Protein AF-A0A9N8V299-F1 (afdb_monomer)

pLDDT: mean 79.66, std 23.83, range [24.8, 98.38]

InterPro domains:
  IPR001660 Sterile alpha motif domain [PF07647] (80-130)
  IPR001660 Sterile alpha motif domain [PF07647] (153-203)
  IPR001660 Sterile alpha motif domain [PF07647] (228-283)
  IPR001660 Sterile alpha motif domain [PS50105] (155-213)
  IPR001660 Sterile alpha motif domain [SM00454] (76-140)
  IPR001660 Sterile alpha motif domain [SM00454] (149-213)
  IPR001660 Sterile alpha motif domain [SM00454] (228-286)
  IPR013761 Sterile alpha motif/pointed domain superfamily [G3DSA:1.10.150.50] (68-144)
  IPR013761 Sterile alpha motif/pointed domain superfamily [G3DSA:1.10.150.50] (145-220)
  IPR013761 Sterile alpha motif/pointed domain superfamily [G3DSA:1.10.150.50] (226-298)
  IPR013761 Sterile alpha motif/pointed domain superfamily [SSF47769] (83-141)
  IPR013761 Sterile alpha motif/pointed domain superfamily [SSF47769] (153-213)
  IPR013761 Sterile alpha motif/pointed domain superfamily [SSF47769] (227-288)

Radius of gyration: 27.11 Å; Cα contacts (8 Å, |Δi|>4): 219; chains: 1; bounding box: 64×87×78 Å

Mean predicted aligned error: 12.47 Å

Structure (mmCIF, N/CA/C/O backbone):
data_AF-A0A9N8V299-F1
#
_entry.id   AF-A0A9N8V299-F1
#
loop_
_atom_site.group_PDB
_atom_site.id
_atom_site.type_symbol
_atom_site.label_atom_id
_atom_site.label_alt_id
_atom_site.label_comp_id
_atom_site.label_asym_id
_atom_site.label_entity_id
_atom_site.label_seq_id
_atom_site.pdbx_PDB_ins_code
_atom_site.Cartn_x
_atom_site.Cartn_y
_atom_site.Cartn_z
_atom_site.occupancy
_atom_site.B_iso_or_equiv
_atom_site.auth_seq_id
_atom_site.auth_comp_id
_atom_site.auth_asym_id
_atom_site.auth_atom_id
_atom_site.pdbx_PDB_model_num
ATOM 1 N N . MET A 1 1 ? -1.761 -56.914 40.807 1.00 36.84 1 MET A N 1
ATOM 2 C CA . MET A 1 1 ? -2.787 -55.993 41.344 1.00 36.84 1 MET A CA 1
ATOM 3 C C . MET A 1 1 ? -3.986 -55.961 40.399 1.00 36.84 1 MET A C 1
ATOM 5 O O . MET A 1 1 ? -3.795 -55.895 39.195 1.00 36.84 1 MET A O 1
ATOM 9 N N . ILE A 1 2 ? -5.187 -56.064 40.966 1.00 26.94 2 ILE A N 1
ATOM 10 C CA . ILE A 1 2 ? -6.544 -55.842 40.399 1.00 26.94 2 ILE A CA 1
ATOM 11 C C . ILE A 1 2 ? -6.990 -54.440 40.933 1.00 26.94 2 ILE A C 1
ATOM 13 O O . ILE A 1 2 ? -6.345 -54.043 41.911 1.00 26.94 2 ILE A O 1
ATOM 17 N N . PRO A 1 3 ? -8.021 -53.677 40.455 1.00 46.72 3 PRO A N 1
ATOM 18 C CA . PRO A 1 3 ? -9.104 -53.903 39.457 1.00 46.72 3 PRO A CA 1
ATOM 19 C C . PRO A 1 3 ? -9.112 -52.925 38.241 1.00 46.72 3 PRO A C 1
ATOM 21 O O . PRO A 1 3 ? -8.313 -52.001 38.208 1.00 46.72 3 PRO A O 1
ATOM 24 N N . ARG A 1 4 ? -9.853 -53.155 37.129 1.00 39.03 4 ARG A N 1
ATOM 25 C CA . ARG A 1 4 ? -11.329 -53.031 36.845 1.00 39.03 4 ARG A CA 1
ATOM 26 C C . ARG A 1 4 ? -11.885 -51.607 37.100 1.00 39.03 4 ARG A C 1
ATOM 28 O O . ARG A 1 4 ? -11.510 -51.011 38.095 1.00 39.03 4 ARG A O 1
ATOM 35 N N . TYR A 1 5 ? -12.761 -50.988 36.293 1.00 36.66 5 TYR A N 1
ATOM 36 C CA . TYR A 1 5 ? -14.074 -51.387 35.712 1.00 36.66 5 TYR A CA 1
ATOM 37 C C . TYR A 1 5 ? -14.522 -50.298 34.664 1.00 36.66 5 TYR A C 1
ATOM 39 O O . TYR A 1 5 ? -13.803 -49.315 34.541 1.00 36.66 5 TYR A O 1
ATOM 47 N N . ALA A 1 6 ? -15.643 -50.288 33.904 1.00 33.53 6 ALA A N 1
ATOM 48 C CA . ALA A 1 6 ? -16.745 -51.223 33.574 1.00 33.53 6 ALA A CA 1
ATOM 49 C C . ALA A 1 6 ? -17.694 -50.656 32.463 1.00 33.53 6 ALA A C 1
ATOM 51 O O . ALA A 1 6 ? -18.132 -49.525 32.617 1.00 33.53 6 ALA A O 1
ATOM 52 N N . LEU A 1 7 ? -18.170 -51.506 31.519 1.00 33.47 7 LEU A N 1
ATOM 53 C CA . LEU A 1 7 ? -19.547 -51.515 30.921 1.00 33.47 7 LEU A CA 1
ATOM 54 C C . LEU A 1 7 ? -19.997 -50.283 30.044 1.00 33.47 7 LEU A C 1
ATOM 56 O O . LEU A 1 7 ? -19.403 -49.224 30.135 1.00 33.47 7 LEU A O 1
ATOM 60 N N . LYS A 1 8 ? -21.014 -50.300 29.146 1.00 32.00 8 LYS A N 1
ATOM 61 C CA . LYS A 1 8 ? -22.049 -51.295 28.748 1.00 32.00 8 LYS A CA 1
ATOM 62 C C . LYS A 1 8 ? -22.710 -50.987 27.366 1.00 32.00 8 LYS A C 1
ATOM 64 O O . LYS A 1 8 ? -22.927 -49.830 27.042 1.00 32.00 8 LYS A O 1
ATOM 69 N N . THR A 1 9 ? -23.093 -52.048 26.638 1.00 30.36 9 THR A N 1
ATOM 70 C CA . THR A 1 9 ? -24.273 -52.253 25.732 1.00 30.36 9 THR A CA 1
ATOM 71 C C . THR A 1 9 ? -24.871 -51.179 24.793 1.00 30.36 9 THR A C 1
ATOM 73 O O . THR A 1 9 ? -25.383 -50.160 25.234 1.00 30.36 9 THR A O 1
ATOM 76 N N . LEU A 1 10 ? -25.022 -51.596 23.520 1.00 27.61 10 LEU A N 1
ATOM 77 C CA . LEU A 1 10 ? -26.225 -51.555 22.648 1.00 27.61 10 LEU A CA 1
ATOM 78 C C . LEU A 1 10 ? -27.409 -50.613 22.976 1.00 27.61 10 LEU A C 1
ATOM 80 O O . LEU A 1 10 ? -28.085 -50.808 23.982 1.00 27.61 10 LEU A O 1
ATOM 84 N N . ALA A 1 11 ? -27.842 -49.852 21.960 1.00 28.66 11 ALA A N 1
ATOM 85 C CA . ALA A 1 11 ? -29.225 -49.885 21.446 1.00 28.66 11 ALA A CA 1
ATOM 86 C C . ALA A 1 11 ? -29.296 -49.308 20.016 1.00 28.66 11 ALA A C 1
ATOM 88 O O . ALA A 1 11 ? -28.652 -48.307 19.715 1.00 28.66 11 ALA A O 1
ATOM 89 N N . ALA A 1 12 ? -30.095 -49.918 19.138 1.00 32.56 12 ALA A N 1
ATOM 90 C CA . ALA A 1 12 ? -30.421 -49.370 17.821 1.00 32.56 12 ALA A CA 1
ATOM 91 C C . ALA A 1 12 ? -31.819 -48.742 17.849 1.00 32.56 12 ALA A C 1
ATOM 93 O O . ALA A 1 12 ? -32.735 -49.349 18.396 1.00 32.56 12 ALA A O 1
ATOM 94 N N . PHE A 1 13 ? -32.012 -47.599 17.186 1.00 29.47 13 PHE A N 1
ATOM 95 C CA . PHE A 1 13 ? -33.347 -47.124 16.821 1.00 29.47 13 PHE A CA 1
ATOM 96 C C . PHE A 1 13 ? -33.360 -46.525 15.413 1.00 29.47 13 PHE A C 1
ATOM 98 O O . PHE A 1 13 ? -32.756 -45.490 15.144 1.00 29.47 13 PHE A O 1
ATOM 105 N N . LYS A 1 14 ? -34.094 -47.190 14.514 1.00 34.47 14 LYS A N 1
ATOM 106 C CA . LYS A 1 14 ? -34.641 -46.565 13.308 1.00 34.47 14 LYS A CA 1
ATOM 107 C C . LYS A 1 14 ? -35.867 -45.752 13.715 1.00 34.47 14 LYS A C 1
ATOM 109 O O . LYS A 1 14 ? -36.775 -46.315 14.321 1.00 34.47 14 LYS A O 1
ATOM 114 N N . THR A 1 15 ? -35.967 -44.514 13.251 1.00 41.12 15 THR A N 1
ATOM 115 C CA . THR A 1 15 ? -37.255 -43.831 13.075 1.00 41.12 15 THR A CA 1
ATOM 116 C C . THR A 1 15 ? -37.284 -43.149 11.708 1.00 41.12 15 THR A C 1
ATOM 118 O O . THR A 1 15 ? -36.467 -42.289 11.395 1.00 41.12 15 THR A O 1
ATOM 121 N N . ASN A 1 16 ? -38.233 -43.565 10.867 1.00 32.84 16 ASN A N 1
ATOM 122 C CA . ASN A 1 16 ? -38.640 -42.815 9.677 1.00 32.84 16 ASN A CA 1
ATOM 123 C C . ASN A 1 16 ? -39.611 -41.708 10.120 1.00 32.84 16 ASN A C 1
ATOM 125 O O . ASN A 1 16 ? -40.438 -41.972 10.992 1.00 32.84 16 ASN A O 1
ATOM 129 N N . GLY A 1 17 ? -39.583 -40.515 9.511 1.00 30.28 17 GLY A N 1
ATOM 130 C CA . GLY A 1 17 ? -40.455 -39.433 9.995 1.00 30.28 17 GLY A CA 1
ATOM 131 C C . GLY A 1 17 ? -40.538 -38.135 9.186 1.00 30.28 17 GLY A C 1
ATOM 132 O O . GLY A 1 17 ? -40.240 -37.088 9.729 1.00 30.28 17 GLY A O 1
ATOM 133 N N . ILE A 1 18 ? -41.049 -38.213 7.949 1.00 30.84 18 ILE A N 1
ATOM 134 C CA . ILE A 1 18 ? -41.945 -37.204 7.325 1.00 30.84 18 ILE A CA 1
ATOM 135 C C . ILE A 1 18 ? -41.390 -35.788 6.979 1.00 30.84 18 ILE A C 1
ATOM 137 O O . ILE A 1 18 ? -40.986 -35.007 7.826 1.00 30.84 18 ILE A O 1
ATOM 141 N N . ARG A 1 19 ? -41.502 -35.467 5.672 1.00 30.22 19 ARG A N 1
ATOM 142 C CA . ARG A 1 19 ? -41.874 -34.187 4.996 1.00 30.22 19 ARG A CA 1
ATOM 143 C C . ARG A 1 19 ? -41.974 -32.917 5.883 1.00 30.22 19 ARG A C 1
ATOM 145 O O . ARG A 1 19 ? -42.653 -32.944 6.893 1.00 30.22 19 ARG A O 1
ATOM 152 N N . THR A 1 20 ? -41.501 -31.737 5.464 1.00 28.00 20 THR A N 1
ATOM 153 C CA . THR A 1 20 ? -42.113 -30.962 4.354 1.00 28.00 20 THR A CA 1
ATOM 154 C C . THR A 1 20 ? -41.257 -29.791 3.836 1.00 28.00 20 THR A C 1
ATOM 156 O O . THR A 1 20 ? -40.561 -29.128 4.592 1.00 28.00 20 THR A O 1
ATOM 159 N N . THR A 1 21 ? -41.409 -29.518 2.533 1.00 32.16 21 THR A N 1
ATOM 160 C CA . THR A 1 21 ? -41.306 -28.226 1.807 1.00 32.16 21 THR A CA 1
ATOM 161 C C . THR A 1 21 ? -40.630 -27.007 2.462 1.00 32.16 21 THR A C 1
ATOM 163 O O . THR A 1 21 ? -41.144 -26.462 3.436 1.00 32.16 21 THR A O 1
ATOM 166 N N . ASN A 1 22 ? -39.666 -26.404 1.748 1.00 32.69 22 ASN A N 1
ATOM 167 C CA . ASN A 1 22 ? -39.859 -25.062 1.157 1.00 32.69 22 ASN A CA 1
ATOM 168 C C . ASN A 1 22 ? -38.742 -24.690 0.155 1.00 32.69 22 ASN A C 1
ATOM 170 O O . ASN A 1 22 ? -37.706 -24.134 0.514 1.00 32.69 22 ASN A O 1
ATOM 174 N N . LEU A 1 23 ? -38.987 -24.944 -1.135 1.00 37.12 23 LEU A N 1
ATOM 175 C CA . LEU A 1 23 ? -38.246 -24.318 -2.235 1.00 37.12 23 LEU A CA 1
ATOM 176 C C . LEU A 1 23 ? -38.672 -22.845 -2.322 1.00 37.12 23 LEU A C 1
ATOM 178 O O . LEU A 1 23 ? -39.719 -22.541 -2.890 1.00 37.12 23 LEU A O 1
ATOM 182 N N . ARG A 1 24 ? -37.887 -21.924 -1.747 1.00 33.06 24 ARG A N 1
ATOM 183 C CA . ARG A 1 24 ? -38.209 -20.487 -1.758 1.00 33.06 24 ARG A CA 1
ATOM 184 C C . ARG A 1 24 ? -37.091 -19.640 -2.369 1.00 33.06 24 ARG A C 1
ATOM 186 O O . ARG A 1 24 ? -36.174 -19.198 -1.688 1.00 33.06 24 ARG A O 1
ATOM 193 N N . LEU A 1 25 ? -37.225 -19.437 -3.680 1.00 37.97 25 LEU A N 1
ATOM 194 C CA . LEU A 1 25 ? -36.878 -18.229 -4.442 1.00 37.97 25 LEU A CA 1
ATOM 195 C C . LEU A 1 25 ? -35.893 -17.246 -3.766 1.00 37.97 25 LEU A C 1
ATOM 197 O O . LEU A 1 25 ? -36.305 -16.340 -3.043 1.00 37.97 25 LEU A O 1
ATOM 201 N N . LYS A 1 26 ? -34.603 -17.359 -4.108 1.00 31.19 26 LYS A N 1
ATOM 202 C CA . LYS A 1 26 ? -33.622 -16.254 -4.042 1.00 31.19 26 LYS A CA 1
ATOM 203 C C . LYS A 1 26 ? -32.773 -16.170 -5.320 1.00 31.19 26 LYS A C 1
ATOM 205 O O . LYS A 1 26 ? -31.560 -16.021 -5.273 1.00 31.19 26 LYS A O 1
ATOM 210 N N . ASN A 1 27 ? -33.446 -16.241 -6.466 1.00 36.56 27 ASN A N 1
ATOM 211 C CA . ASN A 1 27 ? -32.940 -15.769 -7.753 1.00 36.56 27 ASN A CA 1
ATOM 212 C C . ASN A 1 27 ? -33.974 -14.777 -8.307 1.00 36.56 27 ASN A C 1
ATOM 214 O O . ASN A 1 27 ? -35.142 -15.142 -8.383 1.00 36.56 27 ASN A O 1
ATOM 218 N N . ILE A 1 28 ? -33.505 -13.574 -8.676 1.00 32.47 28 ILE A N 1
ATOM 219 C CA . ILE A 1 28 ? -34.195 -12.364 -9.204 1.00 32.47 28 ILE A CA 1
ATOM 220 C C . ILE A 1 28 ? -34.029 -11.163 -8.252 1.00 32.47 28 ILE A C 1
ATOM 222 O O . ILE A 1 28 ? -34.917 -10.828 -7.478 1.00 32.47 28 ILE A O 1
ATOM 226 N N . SER A 1 29 ? -32.848 -10.532 -8.337 1.00 29.59 29 SER A N 1
ATOM 227 C CA . SER A 1 29 ? -32.581 -9.108 -8.017 1.00 29.59 29 SER A CA 1
ATOM 228 C C . SER A 1 29 ? -31.091 -8.749 -8.209 1.00 29.59 29 SER A C 1
ATOM 230 O O . SER A 1 29 ? -30.450 -8.155 -7.347 1.00 29.59 29 SER A O 1
ATOM 232 N N . ARG A 1 30 ? -30.505 -9.127 -9.360 1.00 29.94 30 ARG A N 1
ATOM 233 C CA . ARG A 1 30 ? -29.169 -8.667 -9.807 1.00 29.94 30 ARG A CA 1
ATOM 234 C C . ARG A 1 30 ? -29.110 -8.437 -11.323 1.00 29.94 30 ARG A C 1
ATOM 236 O O . ARG A 1 30 ? -28.312 -9.049 -12.023 1.00 29.94 30 ARG A O 1
ATOM 243 N N . LEU A 1 31 ? -29.944 -7.525 -11.810 1.00 26.73 31 LEU A N 1
ATOM 244 C CA . LEU A 1 31 ? -29.719 -6.781 -13.053 1.00 26.73 31 LEU A CA 1
ATOM 245 C C . LEU A 1 31 ? -29.972 -5.292 -12.750 1.00 26.73 31 LEU A C 1
ATOM 247 O O . LEU A 1 31 ? -30.788 -5.011 -11.878 1.00 26.73 31 LEU A O 1
ATOM 251 N N . ILE A 1 32 ? -29.302 -4.382 -13.479 1.00 27.09 32 ILE A N 1
ATOM 252 C CA . ILE A 1 32 ? -29.307 -2.909 -13.279 1.00 27.09 32 ILE A CA 1
ATOM 253 C C . ILE A 1 32 ? -28.554 -2.516 -11.981 1.00 27.09 32 ILE A C 1
ATOM 255 O O . ILE A 1 32 ? -29.093 -2.583 -10.888 1.00 27.09 32 ILE A O 1
ATOM 259 N N . ASN A 1 33 ? -27.257 -2.186 -11.987 1.00 28.73 33 ASN A N 1
ATOM 260 C CA . ASN A 1 33 ? -26.681 -1.001 -12.631 1.00 28.73 33 ASN A CA 1
ATOM 261 C C . ASN A 1 33 ? -25.172 -1.172 -12.898 1.00 28.73 33 ASN A C 1
ATOM 263 O O . ASN A 1 33 ? -24.375 -1.303 -11.968 1.00 28.73 33 ASN A O 1
ATOM 267 N N . SER A 1 34 ? -24.758 -1.097 -14.163 1.00 29.98 34 SER A N 1
ATOM 268 C CA . SER A 1 34 ? -23.348 -1.077 -14.574 1.00 29.98 34 SER A CA 1
ATOM 269 C C . SER A 1 34 ? -22.904 0.336 -14.970 1.00 29.98 34 SER A C 1
ATOM 271 O O . SER A 1 34 ? -22.588 0.588 -16.130 1.00 29.98 34 SER A O 1
ATOM 273 N N . GLN A 1 35 ? -22.869 1.255 -14.001 1.00 27.12 35 GLN A N 1
ATOM 274 C CA . GLN A 1 35 ? -22.229 2.573 -14.134 1.00 27.12 35 GLN A CA 1
ATOM 275 C C . GLN A 1 35 ? -21.394 2.900 -12.885 1.00 27.12 35 GLN A C 1
ATOM 277 O O . GLN A 1 35 ? -21.655 3.852 -12.160 1.00 27.12 35 GLN A O 1
ATOM 282 N N . ASN A 1 36 ? -20.352 2.098 -12.635 1.00 27.09 36 ASN A N 1
ATOM 283 C CA . ASN A 1 36 ? -19.329 2.420 -11.634 1.00 27.09 36 ASN A CA 1
ATOM 284 C C . ASN A 1 36 ? -18.274 3.369 -12.217 1.00 27.09 36 ASN A C 1
ATOM 286 O O . ASN A 1 36 ? -17.091 3.036 -12.310 1.00 27.09 36 ASN A O 1
ATOM 290 N N . THR A 1 37 ? -18.706 4.575 -12.575 1.00 24.80 37 THR A N 1
ATOM 291 C CA . THR A 1 37 ? -17.800 5.714 -12.712 1.00 24.80 37 THR A CA 1
ATOM 292 C C . THR A 1 37 ? -17.688 6.341 -11.326 1.00 24.80 37 THR A C 1
ATOM 294 O O . THR A 1 37 ? -18.513 7.171 -10.954 1.00 24.80 37 THR A O 1
ATOM 297 N N . ILE A 1 38 ? -16.698 5.920 -10.526 1.00 26.73 38 ILE A N 1
ATOM 298 C CA . ILE A 1 38 ? -16.403 6.573 -9.239 1.00 26.73 38 ILE A CA 1
ATOM 299 C C . ILE A 1 38 ? -15.707 7.904 -9.535 1.00 26.73 38 ILE A C 1
ATOM 301 O O . ILE A 1 38 ? -14.493 8.060 -9.429 1.00 26.73 38 ILE A O 1
ATOM 305 N N . ILE A 1 39 ? -16.525 8.859 -9.954 1.00 24.95 39 ILE A N 1
ATOM 306 C CA . ILE A 1 39 ? -16.260 10.280 -9.839 1.00 24.95 39 ILE A CA 1
ATOM 307 C C . ILE A 1 39 ? -16.511 10.587 -8.361 1.00 24.95 39 ILE A C 1
ATOM 309 O O . ILE A 1 39 ? -17.646 10.478 -7.896 1.00 24.95 39 ILE A O 1
ATOM 313 N N . TYR A 1 40 ? -15.468 10.953 -7.606 1.00 30.70 40 TYR A N 1
ATOM 314 C CA . TYR A 1 40 ? -15.691 11.749 -6.394 1.00 30.70 40 TYR A CA 1
ATOM 315 C C . TYR A 1 40 ? -16.586 12.920 -6.796 1.00 30.70 40 TYR A C 1
ATOM 317 O O . TYR A 1 40 ? -16.263 13.528 -7.820 1.00 30.70 40 TYR A O 1
ATOM 325 N N . PRO A 1 41 ? -17.667 13.251 -6.067 1.00 29.83 41 PRO A N 1
ATOM 326 C CA . PRO A 1 41 ? -18.535 14.362 -6.430 1.00 29.83 41 PRO A CA 1
ATOM 327 C C . PRO A 1 41 ? -17.769 15.689 -6.333 1.00 29.83 41 PRO A C 1
ATOM 329 O O . PRO A 1 41 ? -17.838 16.419 -5.351 1.00 29.83 41 PRO A O 1
ATOM 332 N N . SER A 1 42 ? -17.046 16.012 -7.407 1.00 37.16 42 SER A N 1
ATOM 333 C CA . SER A 1 42 ? -16.719 17.372 -7.797 1.00 37.16 42 SER A CA 1
ATOM 334 C C . SER A 1 42 ? -18.031 18.150 -7.792 1.00 37.16 42 SER A C 1
ATOM 336 O O . SER A 1 42 ? -19.050 17.638 -8.264 1.00 37.16 42 SER A O 1
ATOM 338 N N . SER A 1 43 ? -18.013 19.368 -7.251 1.00 39.69 43 SER A N 1
ATOM 339 C CA . SER A 1 43 ? -19.183 20.153 -6.818 1.00 39.69 43 SER A CA 1
ATOM 340 C C . SER A 1 43 ? -20.177 20.574 -7.919 1.00 39.69 43 SER A C 1
ATOM 342 O O . SER A 1 43 ? -21.044 21.417 -7.699 1.00 39.69 43 SER A O 1
ATOM 344 N N . ARG A 1 44 ? -20.114 19.964 -9.107 1.00 39.53 44 ARG A N 1
ATOM 345 C CA . ARG A 1 44 ? -20.976 20.234 -10.264 1.00 39.53 44 ARG A CA 1
ATOM 346 C C . ARG A 1 44 ? -22.454 19.892 -10.036 1.00 39.53 44 ARG A C 1
ATOM 348 O O . ARG A 1 44 ? -23.293 20.487 -10.704 1.00 39.53 44 ARG A O 1
ATOM 355 N N . PHE A 1 45 ? -22.792 19.014 -9.084 1.00 39.50 45 PHE A N 1
ATOM 356 C CA . PHE A 1 45 ? -24.193 18.706 -8.741 1.00 39.50 45 PHE A CA 1
ATOM 357 C C . PHE A 1 45 ? -24.923 19.825 -7.970 1.00 39.50 45 PHE A C 1
ATOM 359 O O . PHE A 1 45 ? -26.149 19.833 -7.959 1.00 39.50 45 PHE A O 1
ATOM 366 N N . PHE A 1 46 ? -24.205 20.797 -7.394 1.00 39.97 46 PHE A N 1
ATOM 367 C CA . PHE A 1 46 ? -24.791 21.930 -6.655 1.00 39.97 46 PHE A CA 1
ATOM 368 C C . PHE A 1 46 ? -24.856 23.237 -7.468 1.00 39.97 46 PHE A C 1
ATOM 370 O O . PHE A 1 46 ? -25.209 24.287 -6.933 1.00 39.97 46 PHE A O 1
ATOM 377 N N . SER A 1 47 ? -24.540 23.185 -8.767 1.00 46.16 47 SER A N 1
ATOM 378 C CA . SER A 1 47 ? -24.492 24.362 -9.652 1.00 46.16 47 SER A CA 1
ATOM 379 C C . SER A 1 47 ? -25.850 25.040 -9.893 1.00 46.16 47 SER A C 1
ATOM 381 O O . SER A 1 47 ? -25.871 26.210 -10.255 1.00 46.16 47 SER A O 1
ATOM 383 N N . ASN A 1 48 ? -26.963 24.341 -9.635 1.00 45.34 48 ASN A N 1
ATOM 384 C CA . ASN A 1 48 ? -28.325 24.809 -9.928 1.00 45.34 48 ASN A CA 1
ATOM 385 C C . ASN A 1 48 ? -29.183 25.079 -8.672 1.00 45.34 48 ASN A C 1
ATOM 387 O O . ASN A 1 48 ? -30.388 25.289 -8.792 1.00 45.34 48 ASN A O 1
ATOM 391 N N . LEU A 1 49 ? -28.601 25.037 -7.467 1.00 45.31 49 LEU A N 1
ATOM 392 C CA . LEU A 1 49 ? -29.302 25.406 -6.229 1.00 45.31 49 LEU A CA 1
ATOM 393 C C . LEU A 1 49 ? -29.153 26.915 -5.958 1.00 45.31 49 LEU A C 1
ATOM 395 O O . LEU A 1 49 ? -28.024 27.408 -6.072 1.00 45.31 49 LEU A O 1
ATOM 399 N N . PRO A 1 50 ? -30.234 27.630 -5.571 1.00 63.94 50 PRO A N 1
ATOM 400 C CA . PRO A 1 50 ? -30.168 29.041 -5.191 1.00 63.94 50 PRO A CA 1
ATOM 401 C C . PRO A 1 50 ? -29.119 29.278 -4.103 1.00 63.94 50 PRO A C 1
ATOM 403 O O . PRO A 1 50 ? -29.015 28.495 -3.155 1.00 63.94 50 PRO A O 1
ATOM 406 N N . ASP A 1 51 ? -28.349 30.359 -4.230 1.00 60.78 51 ASP A N 1
ATOM 407 C CA . ASP A 1 51 ? -27.218 30.637 -3.334 1.00 60.78 51 ASP A CA 1
ATOM 408 C C . ASP A 1 51 ? -27.636 30.864 -1.870 1.00 60.78 51 ASP A C 1
ATOM 410 O O . ASP A 1 51 ? -26.837 30.642 -0.967 1.00 60.78 51 ASP A O 1
ATOM 414 N N . GLU A 1 52 ? -28.905 31.199 -1.623 1.00 58.66 52 GLU A N 1
ATOM 415 C CA . GLU A 1 52 ? -29.478 31.446 -0.292 1.00 58.66 52 GLU A CA 1
ATOM 416 C C . GLU A 1 52 ? -29.717 30.176 0.552 1.00 58.66 52 GLU A C 1
ATOM 418 O O . GLU A 1 52 ? -29.954 30.284 1.753 1.00 58.66 52 GLU A O 1
ATOM 423 N N . ILE A 1 53 ? -29.666 28.971 -0.040 1.00 57.75 53 ILE A N 1
ATOM 424 C CA . ILE A 1 53 ? -29.971 27.697 0.658 1.00 57.75 53 ILE A CA 1
ATOM 425 C C . ILE A 1 53 ? -28.716 26.832 0.864 1.00 57.75 53 ILE A C 1
ATOM 427 O O . ILE A 1 53 ? -28.766 25.804 1.539 1.00 57.75 53 ILE A O 1
ATOM 431 N N . LYS A 1 54 ? -27.560 27.226 0.319 1.00 53.31 54 LYS A N 1
ATOM 432 C CA . LYS A 1 54 ? -26.312 26.483 0.538 1.00 53.31 54 LYS A CA 1
ATOM 433 C C . LYS A 1 54 ? -25.918 26.648 2.013 1.00 53.31 54 LYS A C 1
ATOM 435 O O . LYS A 1 54 ? -25.632 27.777 2.419 1.00 53.31 54 LYS A O 1
ATOM 440 N N . PRO A 1 55 ? -25.913 25.575 2.838 1.00 48.50 55 PRO A N 1
ATOM 441 C CA . PRO A 1 55 ? -25.362 25.678 4.181 1.00 48.50 55 PRO A CA 1
ATOM 442 C C . PRO A 1 55 ? -23.913 26.151 4.068 1.00 48.50 55 PRO A C 1
ATOM 444 O O . PRO A 1 55 ? -23.278 25.972 3.028 1.00 48.50 55 PRO A O 1
ATOM 447 N N . ASN A 1 56 ? -23.394 26.775 5.126 1.00 43.59 56 ASN A N 1
ATOM 448 C CA . ASN A 1 56 ? -22.039 27.320 5.138 1.00 43.59 56 ASN A CA 1
ATOM 449 C C . ASN A 1 56 ? -21.012 26.170 5.183 1.00 43.59 56 ASN A C 1
ATOM 451 O O . ASN A 1 56 ? -20.433 25.871 6.227 1.00 43.59 56 ASN A O 1
ATOM 455 N N . GLU A 1 57 ? -20.862 25.478 4.051 1.00 49.56 57 GLU A N 1
ATOM 456 C CA . GLU A 1 57 ? -19.929 24.387 3.816 1.00 49.56 57 GLU A CA 1
ATOM 457 C C . GLU A 1 57 ? -18.520 24.968 3.864 1.00 49.56 57 GLU A C 1
ATOM 459 O O . GLU A 1 57 ? -17.941 25.388 2.856 1.00 49.56 57 GLU A O 1
ATOM 464 N N . SER A 1 58 ? -17.952 24.984 5.071 1.00 52.16 58 SER A N 1
ATOM 465 C CA . SER A 1 58 ? -16.512 25.060 5.240 1.00 52.16 58 SER A CA 1
ATOM 466 C C . SER A 1 58 ? -15.902 24.000 4.327 1.00 52.16 58 SER A C 1
ATOM 468 O O . SER A 1 58 ? -16.167 22.805 4.477 1.00 52.16 58 SER A O 1
ATOM 470 N N . LYS A 1 59 ? -15.135 24.447 3.320 1.00 55.03 59 LYS A N 1
ATOM 471 C CA . LYS A 1 59 ? -14.488 23.537 2.368 1.00 55.03 59 LYS A CA 1
ATOM 472 C C . LYS A 1 59 ? -13.783 22.452 3.182 1.00 55.03 59 LYS A C 1
ATOM 474 O O . LYS A 1 59 ? -12.995 22.831 4.054 1.00 55.03 59 LYS A O 1
ATOM 479 N N . PRO A 1 60 ? -14.061 21.156 2.939 1.00 58.53 60 PRO A N 1
ATOM 480 C CA . PRO A 1 60 ? -13.502 20.089 3.752 1.00 58.53 60 PRO A CA 1
ATOM 481 C C . PRO A 1 60 ? -11.988 20.257 3.768 1.00 58.53 60 PRO A C 1
ATOM 483 O O . PRO A 1 60 ? -11.355 20.300 2.708 1.00 58.53 60 PRO A O 1
ATOM 486 N N . VAL A 1 61 ? -11.434 20.449 4.968 1.00 67.50 61 VAL A N 1
ATOM 487 C CA . VAL A 1 61 ? -10.005 20.705 5.145 1.00 67.50 61 VAL A CA 1
ATOM 488 C C . VAL A 1 61 ? -9.274 19.528 4.522 1.00 67.50 61 VAL A C 1
ATOM 490 O O . VAL A 1 61 ? -9.494 18.387 4.923 1.00 67.50 61 VAL A O 1
ATOM 493 N N . ALA A 1 62 ? -8.453 19.795 3.505 1.00 77.06 62 ALA A N 1
ATOM 494 C CA . ALA A 1 62 ? -7.734 18.748 2.800 1.00 77.06 62 ALA A CA 1
ATOM 495 C C . ALA A 1 62 ? -6.811 18.035 3.796 1.00 77.06 62 ALA A C 1
ATOM 497 O O . ALA A 1 62 ? -5.796 18.588 4.226 1.00 77.06 62 ALA A O 1
ATOM 498 N N . ILE A 1 63 ? -7.206 16.829 4.207 1.00 83.75 63 ILE A N 1
ATOM 499 C CA . ILE A 1 63 ? -6.473 16.049 5.198 1.00 83.75 63 ILE A CA 1
ATOM 500 C C . ILE A 1 63 ? -5.125 15.690 4.577 1.00 83.75 63 ILE A C 1
ATOM 502 O O . ILE A 1 63 ? -5.064 14.920 3.623 1.00 83.75 63 ILE A O 1
ATOM 506 N N . SER A 1 64 ? -4.042 16.259 5.104 1.00 88.81 64 SER A N 1
ATOM 507 C CA . SER A 1 64 ? -2.690 15.951 4.636 1.00 88.81 64 SER A CA 1
ATOM 508 C C . SER A 1 64 ? -2.350 14.483 4.898 1.00 88.81 64 SER A C 1
ATOM 510 O O . SER A 1 64 ? -2.691 13.934 5.953 1.00 88.81 64 SER A O 1
ATOM 512 N N . PHE A 1 65 ? -1.600 13.851 3.990 1.00 89.00 65 PHE A N 1
ATOM 513 C CA . PHE A 1 65 ? -1.066 12.518 4.258 1.00 89.00 65 PHE A CA 1
ATOM 514 C C . PHE A 1 65 ? -0.178 12.508 5.501 1.00 89.00 65 PHE A C 1
ATOM 516 O O . PHE A 1 65 ? -0.215 11.526 6.228 1.00 89.00 65 PHE A O 1
ATOM 523 N N . ASP A 1 66 ? 0.526 13.593 5.833 1.00 91.00 66 ASP A N 1
ATOM 524 C CA . ASP A 1 66 ? 1.294 13.663 7.082 1.00 91.00 66 ASP A CA 1
ATOM 525 C C . ASP A 1 66 ? 0.418 13.544 8.333 1.00 91.00 66 ASP A C 1
ATOM 527 O O . ASP A 1 66 ? 0.858 12.970 9.329 1.00 91.00 66 ASP A O 1
ATOM 531 N N . TYR A 1 67 ? -0.826 14.030 8.292 1.00 92.56 67 TYR A N 1
ATOM 532 C CA . TYR A 1 67 ? -1.772 13.843 9.390 1.00 92.56 67 TYR A CA 1
ATOM 533 C C . TYR A 1 67 ? -2.193 12.372 9.505 1.00 92.56 67 TYR A C 1
ATOM 535 O O . TYR A 1 67 ? -2.138 11.802 10.598 1.00 92.56 67 TYR A O 1
ATOM 543 N N . ILE A 1 68 ? -2.544 11.734 8.382 1.00 92.00 68 ILE A N 1
ATOM 544 C CA . ILE A 1 68 ? -2.946 10.318 8.356 1.00 92.00 68 ILE A CA 1
ATOM 545 C C . ILE A 1 68 ? -1.772 9.404 8.737 1.00 92.00 68 ILE A C 1
ATOM 547 O O . ILE A 1 68 ? -1.914 8.518 9.579 1.00 92.00 68 ILE A O 1
ATOM 551 N N . ARG A 1 69 ? -0.587 9.669 8.185 1.00 92.31 69 ARG A N 1
ATOM 552 C CA . ARG A 1 69 ? 0.676 9.005 8.502 1.00 92.31 69 ARG A CA 1
ATOM 553 C C . ARG A 1 69 ? 0.948 9.039 10.002 1.00 92.31 69 ARG A C 1
ATOM 555 O O . ARG A 1 69 ? 1.063 7.983 10.617 1.00 92.31 69 ARG A O 1
ATOM 562 N N . LYS A 1 70 ? 0.976 10.233 10.601 1.00 93.06 70 LYS A N 1
ATOM 563 C CA . LYS A 1 70 ? 1.361 10.413 12.008 1.00 93.06 70 LYS A CA 1
ATOM 564 C C . LYS A 1 70 ? 0.350 9.881 13.022 1.00 93.06 70 LYS A C 1
ATOM 566 O O . LYS A 1 70 ? 0.796 9.491 14.089 1.00 93.06 70 LYS A O 1
ATOM 571 N N . ASN A 1 71 ? -0.954 9.883 12.718 1.00 93.06 71 ASN A N 1
ATOM 572 C CA . ASN A 1 71 ? -2.009 9.535 13.689 1.00 93.06 71 ASN A CA 1
ATOM 573 C C . ASN A 1 71 ? -2.622 8.131 13.508 1.00 93.06 71 ASN A C 1
ATOM 575 O O . ASN A 1 71 ? -3.262 7.628 14.434 1.00 93.06 71 ASN A O 1
ATOM 579 N N . TYR A 1 72 ? -2.473 7.519 12.325 1.00 93.25 72 TYR A N 1
ATOM 580 C CA . TYR A 1 72 ? -3.151 6.263 11.963 1.00 93.25 72 TYR A CA 1
ATOM 581 C C . TYR A 1 72 ? -2.212 5.178 11.425 1.00 93.25 72 TYR A C 1
ATOM 583 O O . TYR A 1 72 ? -2.615 4.015 11.388 1.00 93.25 72 TYR A O 1
ATOM 591 N N . ILE A 1 73 ? -1.010 5.538 10.953 1.00 91.12 73 ILE A N 1
ATOM 592 C CA . ILE A 1 73 ? -0.097 4.603 10.273 1.00 91.12 73 ILE A CA 1
ATOM 593 C C . ILE A 1 73 ? 1.199 4.388 11.051 1.00 91.12 73 ILE A C 1
ATOM 595 O O . ILE A 1 73 ? 1.566 3.234 11.206 1.00 91.12 73 ILE A O 1
ATOM 599 N N . GLU A 1 74 ? 1.888 5.436 11.513 1.00 90.62 74 GLU A N 1
ATOM 600 C CA . GLU A 1 74 ? 3.189 5.327 12.205 1.00 90.62 74 GLU A CA 1
ATOM 601 C C . GLU A 1 74 ? 3.025 5.290 13.731 1.00 90.62 74 GLU A C 1
ATOM 603 O O . GLU A 1 74 ? 3.526 4.383 14.393 1.00 90.62 74 GLU A O 1
ATOM 608 N N . ASN A 1 75 ? 2.264 6.235 14.287 1.00 90.06 75 ASN A N 1
ATOM 609 C CA . ASN A 1 75 ? 1.928 6.271 15.708 1.00 90.06 75 ASN A CA 1
ATOM 610 C C . ASN A 1 75 ? 0.408 6.244 15.842 1.00 90.06 75 ASN A C 1
ATOM 612 O O . ASN A 1 75 ? -0.291 7.024 15.193 1.00 90.06 75 ASN A O 1
ATOM 616 N N . LEU A 1 76 ? -0.121 5.337 16.660 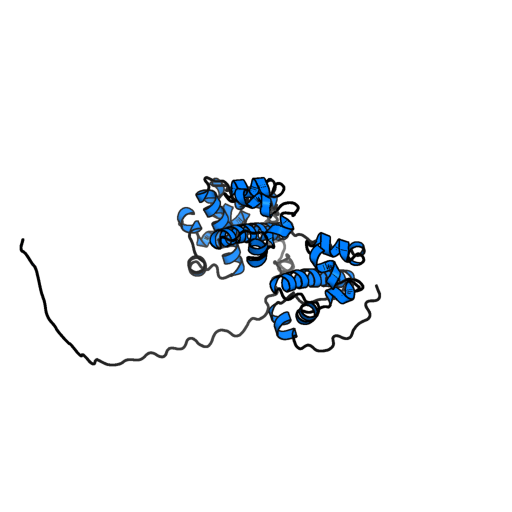1.00 93.12 76 LEU A N 1
ATOM 617 C CA . LEU A 1 76 ? -1.557 5.287 16.888 1.00 93.12 76 LEU A CA 1
ATOM 618 C C . LEU A 1 76 ? -1.962 6.377 17.879 1.00 93.12 76 LEU A C 1
ATOM 620 O O . LEU A 1 76 ? -1.648 6.291 19.064 1.00 93.12 76 LEU A O 1
ATOM 624 N N . ASN A 1 77 ? -2.719 7.364 17.410 1.00 95.06 77 ASN A N 1
ATOM 625 C CA . ASN A 1 77 ? -3.329 8.343 18.296 1.00 95.06 77 ASN A CA 1
ATOM 626 C C . ASN A 1 77 ? -4.531 7.704 19.024 1.00 95.06 77 ASN A C 1
ATOM 628 O O . ASN A 1 77 ? -5.619 7.553 18.461 1.00 95.06 77 ASN A O 1
ATOM 632 N N . THR A 1 78 ? -4.317 7.292 20.275 1.00 94.75 78 THR A N 1
ATOM 633 C CA . THR A 1 78 ? -5.344 6.659 21.115 1.00 94.75 78 THR A CA 1
ATOM 634 C C . THR A 1 78 ? -6.430 7.634 21.562 1.00 94.75 78 THR A C 1
ATOM 636 O O . THR A 1 78 ? -7.574 7.214 21.707 1.00 94.75 78 THR A O 1
ATOM 639 N N . GLU A 1 79 ? -6.126 8.926 21.705 1.00 95.50 79 GLU A N 1
ATOM 640 C CA . GLU A 1 79 ? -7.121 9.962 22.022 1.00 95.50 79 GLU A CA 1
ATOM 641 C C . GLU A 1 79 ? -8.144 10.105 20.887 1.00 95.50 79 GLU A C 1
ATOM 643 O O . GLU A 1 79 ? -9.346 10.198 21.135 1.00 95.50 79 GLU A O 1
ATOM 648 N N . LEU A 1 80 ? -7.687 10.027 19.629 1.00 95.19 80 LEU A N 1
ATOM 649 C CA . LEU A 1 80 ? -8.588 9.945 18.480 1.00 95.19 80 LEU A CA 1
ATOM 650 C C . LEU A 1 80 ? -9.402 8.647 18.488 1.00 95.19 80 LEU A C 1
ATOM 652 O O . LEU A 1 80 ? -10.575 8.701 18.156 1.00 95.19 80 LEU A O 1
ATOM 656 N N . LEU A 1 81 ? -8.853 7.492 18.885 1.00 95.25 81 LEU A N 1
ATOM 657 C CA . LEU A 1 81 ? -9.659 6.259 18.973 1.00 95.25 81 LEU A CA 1
ATOM 658 C C . LEU A 1 81 ? -10.790 6.334 20.008 1.00 95.25 81 LEU A C 1
ATOM 660 O O . LEU A 1 81 ? -11.844 5.739 19.771 1.00 95.25 81 LEU A O 1
ATOM 664 N N . GLU A 1 82 ? -10.593 7.038 21.127 1.00 96.62 82 GLU A N 1
ATOM 665 C CA . GLU A 1 82 ? -11.670 7.288 22.095 1.00 96.62 82 GLU A CA 1
ATOM 666 C C . GLU A 1 82 ? -12.779 8.163 21.469 1.00 96.62 82 GLU A C 1
ATOM 668 O O . GLU A 1 82 ? -13.961 7.858 21.629 1.00 96.62 82 GLU A O 1
ATOM 673 N N . ASP A 1 83 ? -12.427 9.169 20.655 1.00 97.25 83 ASP A N 1
ATOM 674 C CA . ASP A 1 83 ? -13.369 9.892 19.779 1.00 97.25 83 ASP A CA 1
ATOM 675 C C . ASP A 1 83 ? -13.471 9.241 18.387 1.00 97.25 83 ASP A C 1
ATOM 677 O O . ASP A 1 83 ? -13.077 9.795 17.353 1.00 97.25 83 ASP A O 1
ATOM 681 N N . PHE A 1 84 ? -14.027 8.026 18.352 1.00 97.25 84 PHE A N 1
ATOM 682 C CA . PHE A 1 84 ? -14.091 7.218 17.131 1.00 97.25 84 PHE A CA 1
ATOM 683 C C . PHE A 1 84 ? -14.795 7.919 15.946 1.00 97.25 84 PHE A C 1
ATOM 685 O O . PHE A 1 84 ? -14.535 7.589 14.788 1.00 97.25 84 PHE A O 1
ATOM 692 N N . SER A 1 85 ? -15.649 8.916 16.211 1.00 97.31 85 SER A N 1
ATOM 693 C CA . SER A 1 85 ? -16.256 9.758 15.175 1.00 97.31 85 SER A CA 1
ATOM 694 C C . SER A 1 85 ? -15.207 10.619 14.461 1.00 97.31 85 SER A C 1
ATOM 696 O O . SER A 1 85 ? -15.103 10.568 13.233 1.00 97.31 85 SER A O 1
ATOM 698 N N . LYS A 1 86 ? -14.361 11.341 15.216 1.00 96.00 86 LYS A N 1
ATOM 699 C CA . LYS A 1 86 ? -13.229 12.098 14.650 1.00 96.00 86 LYS A CA 1
ATOM 700 C C . LYS A 1 86 ? -12.189 11.188 13.997 1.00 96.00 86 LYS A C 1
ATOM 702 O O . LYS A 1 86 ? -11.642 11.548 12.958 1.00 96.00 86 LYS A O 1
ATOM 707 N N . TRP A 1 87 ? -11.945 10.001 14.557 1.00 96.94 87 TRP A N 1
ATOM 708 C CA . TRP A 1 87 ? -11.049 9.008 13.951 1.00 96.94 87 TRP A CA 1
ATOM 709 C C . TRP A 1 87 ? -11.533 8.558 12.565 1.00 96.94 87 TRP A C 1
ATOM 711 O O . TRP A 1 87 ? -10.752 8.485 11.617 1.00 96.94 87 TRP A O 1
ATOM 721 N N . LEU A 1 88 ? -12.836 8.297 12.413 1.00 96.56 88 LEU A N 1
ATOM 722 C CA . LEU A 1 88 ? -13.425 7.979 11.111 1.00 96.56 88 LEU A CA 1
ATOM 723 C C . LEU A 1 88 ? -13.329 9.150 10.131 1.00 96.56 88 LEU A C 1
ATOM 725 O O . LEU A 1 88 ? -13.047 8.930 8.951 1.00 96.56 88 LEU A O 1
ATOM 729 N N . ASP A 1 89 ? -13.561 10.378 10.593 1.00 94.50 89 ASP A N 1
ATOM 730 C CA . ASP A 1 89 ? -13.464 11.572 9.751 1.00 94.50 89 ASP A CA 1
ATOM 731 C C . ASP A 1 89 ? -12.042 11.771 9.207 1.00 94.50 89 ASP A C 1
ATOM 733 O O . ASP A 1 89 ? -11.853 11.931 8.000 1.00 94.50 89 ASP A O 1
ATOM 737 N N . GLY A 1 90 ? -11.027 11.586 10.057 1.00 92.56 90 GLY A N 1
ATOM 738 C CA . GLY A 1 90 ? -9.617 11.681 9.679 1.00 92.56 90 GLY A CA 1
ATOM 739 C C . GLY A 1 90 ? -9.134 10.658 8.640 1.00 92.56 90 GLY A C 1
ATOM 740 O O . GLY A 1 90 ? -8.086 10.880 8.039 1.00 92.56 90 GLY A O 1
ATOM 741 N N . ILE A 1 91 ? -9.887 9.582 8.367 1.00 93.75 91 ILE A N 1
ATOM 742 C CA . ILE A 1 91 ? -9.635 8.643 7.249 1.00 93.75 91 ILE A CA 1
ATOM 743 C C . ILE A 1 91 ? -10.628 8.794 6.079 1.00 93.75 91 ILE A C 1
ATOM 745 O O . ILE A 1 91 ? -10.632 7.977 5.150 1.00 93.75 91 ILE A O 1
ATOM 749 N N . GLY A 1 92 ? -11.466 9.836 6.096 1.00 91.69 92 GLY A N 1
ATOM 750 C CA . GLY A 1 92 ? -12.476 10.127 5.073 1.00 91.69 92 GLY A CA 1
ATOM 751 C C . GLY A 1 92 ? -13.741 9.264 5.163 1.00 91.69 92 GLY A C 1
ATOM 752 O O . GLY A 1 92 ? -14.470 9.125 4.178 1.00 91.69 92 GLY A O 1
ATOM 753 N N . LEU A 1 93 ? -14.003 8.653 6.323 1.00 96.19 93 LEU A N 1
ATOM 754 C CA . LEU A 1 93 ? -15.149 7.776 6.589 1.00 96.19 93 LEU A CA 1
ATOM 755 C C . LEU A 1 93 ? -16.132 8.346 7.632 1.00 96.19 93 LEU A C 1
ATOM 757 O O . LEU A 1 93 ? -17.032 7.621 8.056 1.00 96.19 93 LEU A O 1
ATOM 761 N N . GLY A 1 94 ? -16.030 9.634 7.992 1.00 96.25 94 GLY A N 1
ATOM 762 C CA . GLY A 1 94 ? -16.897 10.307 8.978 1.00 96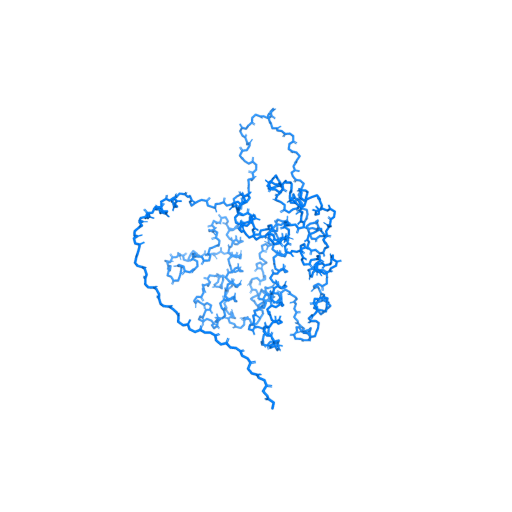.25 94 GLY A CA 1
ATOM 763 C C . GLY A 1 94 ? -18.403 10.141 8.714 1.00 96.25 94 GLY A C 1
ATOM 764 O O . GLY A 1 94 ? -19.182 9.946 9.643 1.00 96.25 94 GLY A O 1
ATOM 765 N N . LYS A 1 95 ? -18.806 10.038 7.437 1.00 96.81 95 LYS A N 1
ATOM 766 C CA . LYS A 1 95 ? -20.170 9.677 6.983 1.00 96.81 95 LYS A CA 1
ATOM 767 C C . LYS A 1 95 ? -20.741 8.370 7.574 1.00 96.81 95 LYS A C 1
ATOM 769 O O . LYS A 1 95 ? -21.938 8.123 7.458 1.00 96.81 95 LYS A O 1
ATOM 774 N N . HIS A 1 96 ? -19.903 7.507 8.155 1.00 98.19 96 HIS A N 1
ATOM 775 C CA . HIS A 1 96 ? -20.312 6.255 8.801 1.00 98.19 96 HIS A CA 1
ATOM 776 C C . HIS A 1 96 ? -20.333 6.329 10.333 1.00 98.19 96 HIS A C 1
ATOM 778 O O . HIS A 1 96 ? -20.780 5.364 10.946 1.00 98.19 96 HIS A O 1
ATOM 784 N N . ALA A 1 97 ? -19.910 7.433 10.960 1.00 98.06 97 ALA A N 1
ATOM 785 C CA . ALA A 1 97 ? -19.825 7.550 12.419 1.00 98.06 97 ALA A CA 1
ATOM 786 C C . ALA A 1 97 ? -21.127 7.196 13.177 1.00 98.06 97 ALA A C 1
ATOM 788 O O . ALA A 1 97 ? -21.032 6.422 14.133 1.00 98.06 97 ALA A O 1
ATOM 789 N N . PRO A 1 98 ? -22.341 7.594 12.729 1.00 98.25 98 PRO A N 1
ATOM 790 C CA . PRO A 1 98 ? -23.588 7.198 13.398 1.00 98.25 98 PRO A CA 1
ATOM 791 C C . PRO A 1 98 ? -23.807 5.676 13.488 1.00 98.25 98 PRO A C 1
ATOM 793 O O . PRO A 1 98 ? -24.469 5.190 14.398 1.00 98.25 98 PRO A O 1
ATOM 796 N N . LYS A 1 99 ? -23.205 4.878 12.592 1.00 98.31 99 LYS A N 1
ATOM 797 C CA . LYS A 1 99 ? -23.319 3.403 12.595 1.00 98.31 99 LYS A CA 1
ATOM 798 C C . LYS A 1 99 ? -22.533 2.742 13.737 1.00 98.31 99 LYS A C 1
ATOM 800 O O . LYS A 1 99 ? -22.698 1.546 13.999 1.00 98.31 99 LYS A O 1
ATOM 805 N N . PHE A 1 100 ? -21.683 3.511 14.417 1.00 97.81 100 PHE A N 1
ATOM 806 C CA . PHE A 1 100 ? -20.863 3.081 15.548 1.00 97.81 100 PHE A CA 1
ATOM 807 C C . PHE A 1 100 ? -21.317 3.668 16.889 1.00 97.81 100 PHE A C 1
ATOM 809 O O . PHE A 1 100 ? -20.692 3.381 17.909 1.00 97.81 100 PHE A O 1
ATOM 816 N N . GLU A 1 101 ? -22.412 4.432 16.919 1.00 97.1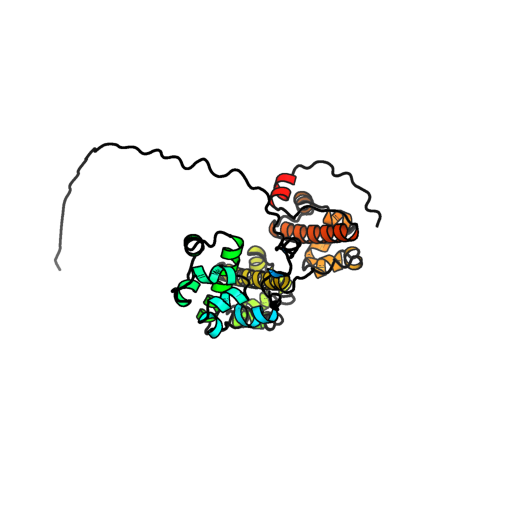2 101 GLU A N 1
ATOM 817 C CA . GLU A 1 101 ? -22.956 4.994 18.154 1.00 97.12 101 GLU A CA 1
ATOM 818 C C . GLU A 1 101 ? -23.213 3.895 19.207 1.00 97.12 101 GLU A C 1
ATOM 820 O O . GLU A 1 101 ? -23.670 2.788 18.902 1.00 97.12 101 GLU A O 1
ATOM 825 N N . GLY A 1 102 ? -22.816 4.165 20.455 1.00 97.00 102 GLY A N 1
ATOM 826 C CA . GLY A 1 102 ? -22.884 3.207 21.564 1.00 97.00 102 GLY A CA 1
ATOM 827 C C . GLY A 1 102 ? -21.906 2.019 21.494 1.00 97.00 102 GLY A C 1
ATOM 828 O O . GLY A 1 102 ? -21.941 1.160 22.377 1.00 97.00 102 GLY A O 1
ATOM 829 N N . LYS A 1 103 ? -21.021 1.924 20.489 1.00 97.75 103 LYS A N 1
ATOM 830 C CA . LYS A 1 103 ? -20.002 0.860 20.395 1.00 97.75 103 LYS A CA 1
ATOM 831 C C . LYS A 1 103 ? -18.638 1.371 20.872 1.00 97.75 103 LYS A C 1
ATOM 833 O O . LYS A 1 103 ? -18.103 2.327 20.330 1.00 97.75 103 LYS A O 1
ATOM 838 N N . SER A 1 104 ? -18.022 0.681 21.834 1.00 97.56 104 SER A N 1
ATOM 839 C CA . SER A 1 104 ? -16.629 0.956 22.224 1.00 97.56 104 SER A CA 1
ATOM 840 C C . SER A 1 104 ? -15.655 0.593 21.097 1.00 97.56 104 SER A C 1
ATOM 842 O O . SER A 1 104 ? -15.741 -0.511 20.545 1.00 97.56 104 SER A O 1
ATOM 844 N N . TRP A 1 105 ? -14.674 1.461 20.821 1.00 97.25 105 TRP A N 1
ATOM 845 C CA . TRP A 1 105 ? -13.608 1.217 19.838 1.00 97.25 105 TRP A CA 1
ATOM 846 C C . TRP A 1 105 ? -12.876 -0.112 20.066 1.00 97.25 105 TRP A C 1
ATOM 848 O O . TRP A 1 105 ? -12.532 -0.790 19.099 1.00 97.25 105 TRP A O 1
ATOM 858 N N . LYS A 1 106 ? -12.742 -0.554 21.327 1.00 96.94 106 LYS A N 1
ATOM 859 C CA . LYS A 1 106 ? -12.128 -1.838 21.714 1.00 96.94 106 LYS A CA 1
ATOM 860 C C . LYS A 1 106 ? -12.837 -3.040 21.086 1.00 96.94 106 LYS A C 1
ATOM 862 O O . LYS A 1 106 ? -12.203 -4.042 20.786 1.00 96.94 106 LYS A O 1
ATOM 867 N N . ARG A 1 107 ? -14.149 -2.938 20.841 1.00 97.44 107 ARG A N 1
ATOM 868 C CA . ARG A 1 107 ? -14.916 -3.930 20.071 1.00 97.44 107 ARG A CA 1
ATOM 869 C C . ARG A 1 107 ? -14.791 -3.692 18.564 1.00 97.44 107 ARG A C 1
ATOM 871 O O . ARG A 1 107 ? -14.727 -4.658 17.807 1.00 97.44 107 ARG A O 1
ATOM 878 N N . ILE A 1 108 ? -14.757 -2.431 18.130 1.00 97.88 108 ILE A N 1
ATOM 879 C CA . ILE A 1 108 ? -14.731 -2.058 16.708 1.00 97.88 108 ILE A CA 1
ATOM 880 C C . ILE A 1 108 ? -13.444 -2.539 16.019 1.00 97.88 108 ILE A C 1
ATOM 882 O O . ILE A 1 108 ? -13.529 -3.102 14.931 1.00 97.88 108 ILE A O 1
ATOM 886 N N . ILE A 1 109 ? -12.272 -2.433 16.660 1.00 97.12 109 ILE A N 1
ATOM 887 C CA . ILE A 1 109 ? -10.985 -2.895 16.089 1.00 97.12 109 ILE A CA 1
ATOM 888 C C . ILE A 1 109 ? -10.924 -4.404 15.782 1.00 97.12 109 ILE A C 1
ATOM 890 O O . ILE A 1 109 ? -10.045 -4.849 15.043 1.00 97.12 109 ILE A O 1
ATOM 894 N N . HIS A 1 110 ? -11.862 -5.193 16.315 1.00 96.88 110 HIS A N 1
ATOM 895 C CA . HIS A 1 110 ? -11.987 -6.630 16.060 1.00 96.88 110 HIS A CA 1
ATOM 896 C C . HIS A 1 110 ? -13.119 -6.990 15.077 1.00 96.88 110 HIS A C 1
ATOM 898 O O . HIS A 1 110 ? -13.323 -8.174 14.802 1.00 96.88 110 HIS A O 1
ATOM 904 N N . MET A 1 111 ? -13.835 -6.007 14.518 1.00 97.50 111 MET A N 1
ATOM 905 C CA . MET A 1 111 ? -14.900 -6.249 13.539 1.00 97.50 111 MET A CA 1
ATOM 906 C C . MET A 1 111 ? -14.361 -6.830 12.225 1.00 97.50 111 MET A C 1
ATOM 908 O O . MET A 1 111 ? -13.335 -6.408 11.680 1.00 97.50 111 MET A O 1
ATOM 912 N N . ARG A 1 112 ? -15.090 -7.810 11.693 1.00 96.69 112 ARG A N 1
ATOM 913 C CA . ARG A 1 112 ? -14.854 -8.454 10.397 1.00 96.69 112 ARG A CA 1
ATOM 914 C C . ARG A 1 112 ? -15.633 -7.725 9.293 1.00 96.69 112 ARG A C 1
ATOM 916 O O . ARG A 1 112 ? -16.273 -6.707 9.543 1.00 96.69 112 ARG A O 1
ATOM 923 N N . TYR A 1 113 ? -15.562 -8.222 8.055 1.00 95.62 113 TYR A N 1
ATOM 924 C CA . TYR A 1 113 ? -16.292 -7.606 6.933 1.00 95.62 113 TYR A CA 1
ATOM 925 C C . TYR A 1 113 ? -17.803 -7.711 7.116 1.00 95.62 113 TYR A C 1
ATOM 927 O O . TYR A 1 113 ? -18.523 -6.770 6.802 1.00 95.62 113 TYR A O 1
ATOM 935 N N . GLU A 1 114 ? -18.245 -8.855 7.625 1.00 97.31 114 GLU A N 1
ATOM 936 C CA . GLU A 1 114 ? -19.636 -9.203 7.872 1.00 97.31 114 GLU A CA 1
ATOM 937 C C . GLU A 1 114 ? -20.212 -8.258 8.930 1.00 97.31 114 GLU A C 1
ATOM 939 O O . GLU A 1 114 ? -21.198 -7.580 8.678 1.00 97.31 114 GLU A O 1
ATOM 944 N N . ASP A 1 115 ? -19.495 -8.076 10.045 1.00 98.12 115 ASP A N 1
ATOM 945 C CA . ASP A 1 115 ? -19.927 -7.197 11.135 1.00 98.12 115 ASP A CA 1
ATOM 946 C C . ASP A 1 115 ? -20.030 -5.712 10.687 1.00 98.12 115 ASP A C 1
ATOM 948 O O . ASP A 1 115 ? -20.807 -4.946 11.254 1.00 98.12 115 ASP 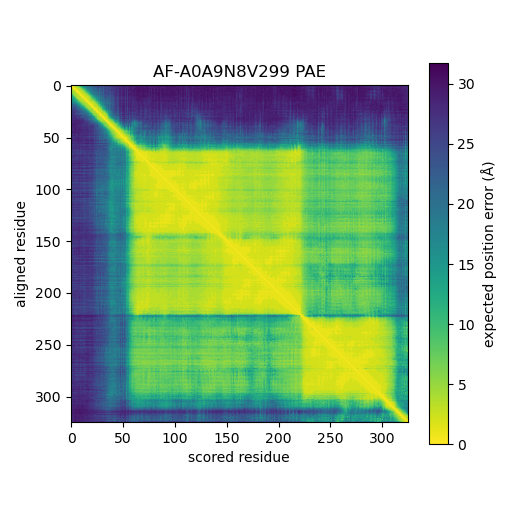A O 1
ATOM 952 N N . MET A 1 116 ? -19.258 -5.287 9.671 1.00 98.25 116 MET A N 1
ATOM 953 C CA . MET A 1 116 ? -19.351 -3.951 9.048 1.00 98.25 116 MET A CA 1
ATOM 954 C C . MET A 1 116 ? -20.510 -3.836 8.042 1.00 98.25 116 MET A C 1
ATOM 956 O O . MET A 1 116 ? -21.076 -2.757 7.870 1.00 98.25 116 MET A O 1
ATOM 960 N N . GLU A 1 117 ? -20.842 -4.926 7.353 1.00 97.50 117 GLU A N 1
ATOM 961 C CA . GLU A 1 117 ? -21.973 -5.012 6.424 1.00 97.50 117 GLU A CA 1
ATOM 962 C C . GLU A 1 117 ? -23.302 -5.037 7.196 1.00 97.50 117 GLU A C 1
ATOM 964 O O . GLU A 1 117 ? -24.216 -4.295 6.851 1.00 97.50 117 GLU A O 1
ATOM 969 N N . ASP A 1 118 ? -23.357 -5.750 8.326 1.00 98.25 118 ASP A N 1
ATOM 970 C CA . ASP A 1 118 ? -24.516 -5.822 9.229 1.00 98.25 118 ASP A CA 1
ATOM 971 C C . ASP A 1 118 ? -24.895 -4.463 9.855 1.00 98.25 118 ASP A C 1
ATOM 973 O O . ASP A 1 118 ? -26.057 -4.237 10.192 1.00 98.25 118 ASP A O 1
ATOM 977 N N . ILE A 1 119 ? -23.942 -3.529 9.992 1.00 98.12 119 ILE A N 1
ATOM 978 C CA . ILE A 1 119 ? -24.208 -2.134 10.406 1.00 98.12 119 ILE A CA 1
ATOM 979 C C . ILE A 1 119 ? -24.440 -1.182 9.214 1.00 98.12 119 ILE A C 1
ATOM 981 O O . ILE A 1 119 ? -24.449 0.038 9.381 1.00 98.12 119 ILE A O 1
ATOM 985 N N . GLY A 1 120 ? -24.615 -1.719 8.003 1.00 97.94 120 GLY A N 1
ATOM 986 C CA . GLY A 1 120 ? -24.982 -0.976 6.795 1.00 97.94 120 GLY A CA 1
ATOM 987 C C . GLY A 1 120 ? -23.832 -0.241 6.101 1.00 97.94 120 GLY A C 1
ATOM 988 O O . GLY A 1 120 ? -24.054 0.792 5.465 1.00 97.94 120 GLY A O 1
ATOM 989 N N . ILE A 1 121 ? -22.573 -0.676 6.236 1.00 98.06 121 ILE A N 1
ATOM 990 C CA . ILE A 1 121 ? -21.465 -0.139 5.421 1.00 98.06 121 ILE A CA 1
ATOM 991 C C . ILE A 1 121 ? -21.401 -0.926 4.106 1.00 98.06 121 ILE A C 1
ATOM 993 O O . ILE A 1 121 ? -20.528 -1.765 3.913 1.00 98.06 121 ILE A O 1
ATOM 997 N N . ASP A 1 122 ? -22.322 -0.652 3.179 1.00 96.69 122 ASP A N 1
ATOM 998 C CA . ASP A 1 122 ? -22.508 -1.449 1.948 1.00 96.69 122 ASP A CA 1
ATOM 999 C C . ASP A 1 122 ? -21.378 -1.296 0.916 1.00 96.69 122 ASP A C 1
ATOM 1001 O O . ASP A 1 122 ? -21.115 -2.202 0.117 1.00 96.69 122 ASP A O 1
ATOM 1005 N N . SER A 1 123 ? -20.640 -0.184 0.962 1.00 96.50 123 SER A N 1
ATOM 1006 C CA . SER A 1 123 ? -19.472 0.053 0.109 1.00 96.50 123 SER A CA 1
ATOM 1007 C C . SER A 1 123 ? -18.319 -0.879 0.489 1.00 96.50 123 SER A C 1
ATOM 1009 O O . SER A 1 123 ? -17.678 -0.713 1.527 1.00 96.50 123 SER A O 1
ATOM 1011 N N . ALA A 1 124 ? -18.000 -1.837 -0.386 1.00 92.75 124 ALA A N 1
ATOM 1012 C CA . ALA A 1 124 ? -16.853 -2.732 -0.205 1.00 92.75 124 ALA A CA 1
ATOM 1013 C C . ALA A 1 124 ? -15.515 -1.968 -0.131 1.00 92.75 124 ALA A C 1
ATOM 1015 O O . ALA A 1 124 ? -14.587 -2.418 0.541 1.00 92.75 124 ALA A O 1
ATOM 1016 N N . TYR A 1 125 ? -15.426 -0.802 -0.782 1.00 92.06 125 TYR A N 1
ATOM 1017 C CA . TYR A 1 125 ? -14.280 0.102 -0.679 1.00 92.06 125 TYR A CA 1
ATOM 1018 C C . TYR A 1 125 ? -14.169 0.715 0.726 1.00 92.06 125 TYR A C 1
ATOM 1020 O O . TYR A 1 125 ? -13.087 0.698 1.317 1.00 92.06 125 TYR A O 1
ATOM 1028 N N . ASP A 1 126 ? -15.284 1.186 1.294 1.00 95.81 126 ASP A N 1
ATOM 1029 C CA . ASP A 1 126 ? -15.299 1.763 2.642 1.00 95.81 126 ASP A CA 1
ATOM 1030 C C . ASP A 1 126 ? -15.003 0.679 3.695 1.00 95.81 126 ASP A C 1
ATOM 1032 O O . ASP A 1 126 ? -14.165 0.905 4.565 1.00 95.81 126 ASP A O 1
ATOM 1036 N N . ARG A 1 127 ? -15.586 -0.532 3.571 1.00 97.31 127 ARG A N 1
ATOM 1037 C CA . ARG A 1 127 ? -15.259 -1.691 4.438 1.00 97.31 127 ARG A CA 1
ATOM 1038 C C . ARG A 1 127 ? -13.776 -2.060 4.363 1.00 97.31 127 ARG A C 1
ATOM 1040 O O . ARG A 1 127 ? -13.145 -2.294 5.392 1.00 97.31 127 ARG A O 1
ATOM 1047 N N . HIS A 1 128 ? -13.197 -2.092 3.161 1.00 94.44 128 HIS A N 1
ATOM 1048 C CA . HIS A 1 128 ? -11.777 -2.398 2.979 1.00 94.44 128 HIS A CA 1
ATOM 1049 C C . HIS A 1 128 ? -10.869 -1.339 3.614 1.00 94.44 128 HIS A C 1
ATOM 1051 O O . HIS A 1 128 ? -9.900 -1.686 4.290 1.00 94.44 128 HIS A O 1
ATOM 1057 N N . THR A 1 129 ? -11.198 -0.062 3.414 1.00 93.69 129 THR A N 1
ATOM 1058 C CA . THR A 1 129 ? -10.464 1.078 3.977 1.00 93.69 129 THR A CA 1
ATOM 1059 C C . THR A 1 129 ? -10.536 1.056 5.502 1.00 93.69 129 THR A C 1
ATOM 1061 O O . THR A 1 129 ? -9.500 1.052 6.163 1.00 93.69 129 THR A O 1
ATOM 1064 N N . LEU A 1 130 ? -11.737 0.915 6.068 1.00 96.75 130 LEU A N 1
ATOM 1065 C CA . LEU A 1 130 ? -11.938 0.815 7.511 1.00 96.75 130 LEU A CA 1
ATOM 1066 C C . LEU A 1 130 ? -11.158 -0.362 8.113 1.00 96.75 130 LEU A C 1
ATOM 1068 O O . LEU A 1 130 ? -10.379 -0.174 9.044 1.00 96.75 130 LEU A O 1
ATOM 1072 N N . ARG A 1 131 ? -11.296 -1.572 7.551 1.00 96.31 131 ARG A N 1
ATOM 1073 C CA . ARG A 1 131 ? -10.590 -2.762 8.054 1.00 96.31 131 ARG A CA 1
ATOM 1074 C C . ARG A 1 131 ? -9.067 -2.605 8.010 1.00 96.31 131 ARG A C 1
ATOM 1076 O O . ARG A 1 131 ? -8.387 -3.135 8.885 1.00 96.31 131 ARG A O 1
ATOM 1083 N N . ARG A 1 132 ? -8.521 -1.888 7.021 1.00 94.25 132 ARG A N 1
ATOM 1084 C CA . ARG A 1 132 ? -7.085 -1.579 6.931 1.00 94.25 132 ARG A CA 1
ATOM 1085 C C . ARG A 1 132 ? -6.629 -0.717 8.109 1.00 94.25 132 ARG A C 1
ATOM 1087 O O . ARG A 1 132 ? -5.732 -1.135 8.834 1.00 94.25 132 ARG A O 1
ATOM 1094 N N . TYR A 1 133 ? -7.282 0.417 8.355 1.00 95.94 133 TYR A N 1
ATOM 1095 C CA . TYR A 1 133 ? -6.907 1.302 9.463 1.00 95.94 133 TYR A CA 1
ATOM 1096 C C . TYR A 1 133 ? -7.167 0.677 10.845 1.00 95.94 133 TYR A C 1
ATOM 1098 O O . TYR A 1 133 ? -6.352 0.843 11.749 1.00 95.94 133 TYR A O 1
ATOM 1106 N N . LEU A 1 134 ? -8.222 -0.132 11.004 1.00 96.25 134 LEU A N 1
ATOM 1107 C CA . LEU A 1 134 ? -8.437 -0.912 12.232 1.00 96.25 134 LEU A CA 1
ATOM 1108 C C . LEU A 1 134 ? -7.356 -1.990 12.439 1.00 96.25 134 LEU A C 1
ATOM 1110 O O . LEU A 1 134 ? -6.973 -2.259 13.575 1.00 96.25 134 LEU A O 1
ATOM 1114 N N . ASN A 1 135 ? -6.817 -2.585 11.366 1.00 94.44 135 ASN A N 1
ATOM 1115 C CA . ASN A 1 135 ? -5.663 -3.484 11.465 1.00 94.44 135 ASN A CA 1
ATOM 1116 C C . ASN A 1 135 ? -4.384 -2.738 11.875 1.00 94.44 135 ASN A C 1
ATOM 1118 O O . ASN A 1 135 ? -3.628 -3.289 12.671 1.00 94.44 135 ASN A O 1
ATOM 1122 N N . TYR A 1 136 ? -4.143 -1.519 11.375 1.00 93.88 136 TYR A N 1
ATOM 1123 C CA . TYR A 1 136 ? -3.013 -0.693 11.827 1.00 93.88 136 TYR A CA 1
ATOM 1124 C C . TYR A 1 136 ? -3.143 -0.362 13.317 1.00 93.88 136 TYR A C 1
ATOM 1126 O O . TYR A 1 136 ? -2.217 -0.627 14.078 1.00 93.88 136 TYR A O 1
ATOM 1134 N N . ALA A 1 137 ? -4.322 0.099 13.751 1.00 95.31 137 ALA A N 1
ATOM 1135 C CA . ALA A 1 137 ? -4.603 0.368 15.158 1.00 95.31 137 ALA A CA 1
ATOM 1136 C C . ALA A 1 137 ? -4.382 -0.872 16.041 1.00 95.31 137 ALA A C 1
ATOM 1138 O O . ALA A 1 137 ? -3.670 -0.811 17.039 1.00 95.31 137 ALA A O 1
ATOM 1139 N N . ARG A 1 138 ? -4.925 -2.029 15.644 1.00 95.50 138 ARG A N 1
ATOM 1140 C CA . ARG A 1 138 ? -4.735 -3.288 16.373 1.00 95.50 138 ARG A CA 1
ATOM 1141 C C . ARG A 1 138 ? -3.263 -3.695 16.477 1.00 95.50 138 ARG A C 1
ATOM 1143 O O . ARG A 1 138 ? -2.823 -4.013 17.573 1.00 95.50 138 ARG A O 1
ATOM 1150 N N . LYS A 1 139 ? -2.503 -3.643 15.378 1.00 92.12 139 LYS A N 1
ATOM 1151 C CA . LYS A 1 139 ? -1.068 -3.978 15.384 1.00 92.12 139 LYS A CA 1
ATOM 1152 C C . LYS A 1 139 ? -0.249 -3.025 16.248 1.00 92.12 139 LYS A C 1
ATOM 1154 O O . LYS A 1 139 ? 0.634 -3.474 16.964 1.00 92.12 139 LYS A O 1
ATOM 1159 N N . ALA A 1 140 ? -0.549 -1.728 16.200 1.00 93.00 140 ALA A N 1
ATOM 1160 C CA . ALA A 1 140 ? 0.100 -0.754 17.065 1.00 93.00 140 ALA A CA 1
ATOM 1161 C C . ALA A 1 140 ? -0.188 -1.059 18.544 1.00 93.00 140 ALA A C 1
ATOM 1163 O O . ALA A 1 140 ? 0.741 -1.091 19.339 1.00 93.00 140 ALA A O 1
ATOM 1164 N N . LEU A 1 141 ? -1.434 -1.375 18.917 1.00 93.94 1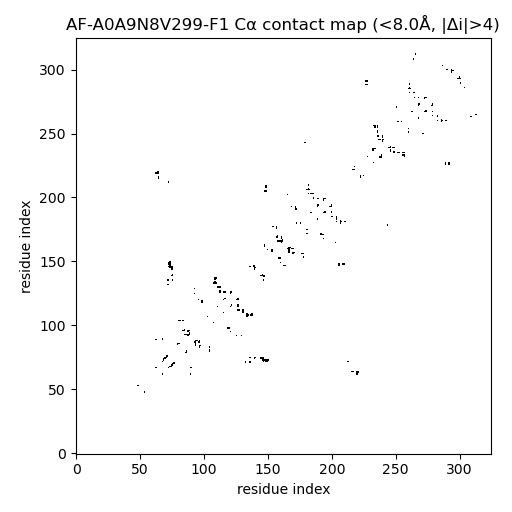41 LEU A N 1
ATOM 1165 C CA . LEU A 1 141 ? -1.792 -1.767 20.291 1.00 93.94 141 LEU A CA 1
ATOM 1166 C C . LEU A 1 141 ? -1.114 -3.073 20.739 1.00 93.94 141 LEU A C 1
ATOM 1168 O O . LEU A 1 141 ? -0.624 -3.139 21.864 1.00 93.94 141 LEU A O 1
ATOM 1172 N N . GLU A 1 142 ? -1.049 -4.083 19.865 1.00 92.81 142 GLU A N 1
ATOM 1173 C CA . GLU A 1 142 ? -0.307 -5.337 20.093 1.00 92.81 142 GLU A CA 1
ATOM 1174 C C . GLU A 1 142 ? 1.199 -5.072 20.340 1.00 92.81 142 GLU A C 1
ATOM 1176 O O . GLU A 1 142 ? 1.826 -5.782 21.123 1.00 92.81 142 GLU A O 1
ATOM 1181 N N . ASN A 1 143 ? 1.745 -3.996 19.758 1.00 88.81 143 ASN A N 1
ATOM 1182 C CA . ASN A 1 143 ? 3.138 -3.548 19.866 1.00 88.81 143 ASN A CA 1
ATOM 1183 C C . ASN A 1 143 ? 3.336 -2.336 20.815 1.00 88.81 143 ASN A C 1
ATOM 1185 O O . ASN A 1 143 ? 4.250 -1.531 20.624 1.00 88.81 143 ASN A O 1
ATOM 1189 N N . GLY A 1 144 ? 2.478 -2.149 21.825 1.00 89.75 144 GLY A N 1
ATOM 1190 C CA . GLY A 1 144 ? 2.670 -1.105 22.850 1.00 89.75 144 GLY A CA 1
ATOM 1191 C C . GLY A 1 144 ? 2.485 0.345 22.368 1.00 89.75 144 GLY A C 1
ATOM 1192 O O . GLY A 1 144 ? 3.018 1.269 22.974 1.00 89.75 144 GLY A O 1
ATOM 1193 N N . GLY A 1 145 ? 1.738 0.550 21.283 1.00 86.44 145 GLY A N 1
ATOM 1194 C CA . GLY A 1 145 ? 1.452 1.842 20.645 1.00 86.44 145 GLY A CA 1
ATOM 1195 C C . GLY A 1 145 ? 2.253 2.112 19.364 1.00 86.44 145 GLY A C 1
ATOM 1196 O O . GLY A 1 145 ? 1.885 3.005 18.599 1.00 86.44 145 GLY A O 1
ATOM 1197 N N . VAL A 1 146 ? 3.305 1.330 19.094 1.00 85.31 146 VAL A N 1
ATOM 1198 C CA . VAL A 1 146 ? 4.223 1.543 17.964 1.00 85.31 146 VAL A CA 1
ATOM 1199 C C . VAL A 1 146 ? 3.782 0.732 16.747 1.00 85.31 146 VAL A C 1
ATOM 1201 O O . VAL A 1 146 ? 3.676 -0.493 16.798 1.00 85.31 146 VAL A O 1
ATOM 1204 N N . SER A 1 147 ? 3.543 1.393 15.615 1.00 87.81 147 SER A N 1
ATOM 1205 C CA . SER A 1 147 ? 3.230 0.678 14.378 1.00 87.81 147 SER A CA 1
ATOM 1206 C C . SER A 1 147 ? 4.468 0.006 13.778 1.00 87.81 147 SER A C 1
ATOM 1208 O O . SER A 1 147 ? 5.547 0.598 13.779 1.00 87.81 147 SER A O 1
ATOM 1210 N N . PRO A 1 148 ? 4.331 -1.179 13.154 1.00 85.00 148 PRO A N 1
ATOM 1211 C CA . PRO A 1 148 ? 5.404 -1.765 12.353 1.00 85.00 148 PRO A CA 1
ATOM 1212 C C . PRO A 1 148 ? 5.679 -1.018 11.032 1.00 85.00 148 PRO A C 1
ATOM 1214 O O . PRO A 1 148 ? 6.597 -1.393 10.305 1.00 85.00 148 PRO A O 1
ATOM 1217 N N . ILE A 1 149 ? 4.884 -0.004 10.670 1.00 91.00 149 ILE A N 1
ATOM 1218 C CA . ILE A 1 149 ? 5.127 0.842 9.494 1.00 91.00 149 ILE A CA 1
ATOM 1219 C C . ILE A 1 149 ? 5.740 2.159 9.971 1.00 91.00 149 ILE A C 1
ATOM 1221 O O . ILE A 1 149 ? 5.067 2.951 10.619 1.00 91.00 149 ILE A O 1
ATOM 1225 N N . ASN A 1 150 ? 6.995 2.411 9.606 1.00 92.50 150 ASN A N 1
ATOM 1226 C CA . ASN A 1 150 ? 7.682 3.680 9.841 1.00 92.50 150 ASN A CA 1
ATOM 1227 C C . ASN A 1 150 ? 8.436 4.055 8.557 1.00 92.50 150 ASN A C 1
ATOM 1229 O O . ASN A 1 150 ? 9.363 3.353 8.154 1.00 92.50 150 ASN A O 1
ATOM 1233 N N . PHE A 1 151 ? 8.013 5.124 7.878 1.00 90.38 151 PHE A N 1
ATOM 1234 C CA . PHE A 1 151 ? 8.534 5.481 6.553 1.00 90.38 151 PHE A CA 1
ATOM 1235 C C . PHE A 1 151 ? 9.942 6.075 6.583 1.00 90.38 151 PHE A C 1
ATOM 1237 O O . PHE A 1 151 ? 10.648 6.011 5.577 1.00 90.38 151 PHE A O 1
ATOM 1244 N N . GLU A 1 152 ? 10.358 6.634 7.717 1.00 91.75 152 GLU A N 1
ATOM 1245 C CA . GLU A 1 152 ? 11.735 7.080 7.914 1.00 91.75 152 GLU A CA 1
ATOM 1246 C C . GLU A 1 152 ? 12.650 5.878 8.152 1.00 91.75 152 GLU A C 1
ATOM 1248 O O . GLU A 1 152 ? 13.673 5.750 7.482 1.00 91.75 152 GLU A O 1
ATOM 1253 N N . LEU A 1 153 ? 12.233 4.937 9.005 1.00 93.31 153 LEU A N 1
ATOM 1254 C CA . LEU A 1 153 ? 12.995 3.719 9.277 1.00 93.31 153 LEU A CA 1
ATOM 1255 C C . LEU A 1 153 ? 13.088 2.800 8.049 1.00 93.31 153 LEU A C 1
ATOM 1257 O O . LEU A 1 153 ? 14.110 2.162 7.862 1.00 93.31 153 LEU A O 1
ATOM 1261 N N . LEU A 1 154 ? 12.096 2.784 7.148 1.00 93.56 154 LEU A N 1
ATOM 1262 C CA . LEU A 1 154 ? 12.181 2.036 5.881 1.00 93.56 154 LEU A CA 1
ATOM 1263 C C . LEU A 1 154 ? 13.339 2.472 4.963 1.00 93.56 154 LEU A C 1
ATOM 1265 O O . LEU A 1 154 ? 13.738 1.695 4.096 1.00 93.56 154 LEU A O 1
ATOM 1269 N N . LYS A 1 155 ? 13.893 3.681 5.145 1.00 91.81 155 LYS A N 1
ATOM 1270 C CA . LYS A 1 155 ? 15.110 4.129 4.441 1.00 91.81 155 LYS A CA 1
ATOM 1271 C C . LYS A 1 155 ? 16.355 3.372 4.926 1.00 91.81 155 LYS A C 1
ATOM 1273 O O . LYS A 1 155 ? 17.276 3.171 4.143 1.00 91.81 155 LYS A O 1
ATOM 1278 N N . ASP A 1 156 ? 16.345 2.910 6.176 1.00 95.50 156 ASP A N 1
ATOM 1279 C CA . ASP A 1 156 ? 17.297 1.962 6.762 1.00 95.50 156 ASP A CA 1
ATOM 1280 C C . ASP A 1 156 ? 16.606 0.596 6.918 1.00 95.50 156 ASP A C 1
ATOM 1282 O O . ASP A 1 156 ? 16.186 0.173 7.997 1.00 95.50 156 ASP A O 1
ATOM 1286 N N . PHE A 1 157 ? 16.415 -0.089 5.788 1.00 95.12 157 PHE A N 1
ATOM 1287 C CA . PHE A 1 157 ? 15.672 -1.348 5.750 1.00 95.12 157 PHE A CA 1
ATOM 1288 C C . PHE A 1 157 ? 16.200 -2.435 6.720 1.00 95.12 157 PHE A C 1
ATOM 1290 O O . PHE A 1 157 ? 15.368 -3.135 7.303 1.00 95.12 157 PHE A O 1
ATOM 1297 N N . PRO A 1 158 ? 17.522 -2.581 6.964 1.00 96.62 158 PRO A N 1
ATOM 1298 C CA . PRO A 1 158 ? 18.048 -3.405 8.055 1.00 96.62 158 PRO A CA 1
ATOM 1299 C C . PRO A 1 158 ? 17.509 -3.030 9.442 1.00 96.62 158 PRO A C 1
ATOM 1301 O O . PRO A 1 158 ? 17.020 -3.909 10.153 1.00 96.62 158 PRO A O 1
ATOM 1304 N N . ALA A 1 159 ? 17.537 -1.747 9.820 1.00 96.25 159 ALA A N 1
ATOM 1305 C CA . ALA A 1 159 ? 16.996 -1.298 11.104 1.00 96.25 159 ALA A CA 1
ATOM 1306 C C . ALA A 1 159 ? 15.467 -1.470 11.186 1.00 96.25 159 ALA A C 1
ATOM 1308 O O . ALA A 1 159 ? 14.934 -1.834 12.238 1.00 96.25 159 ALA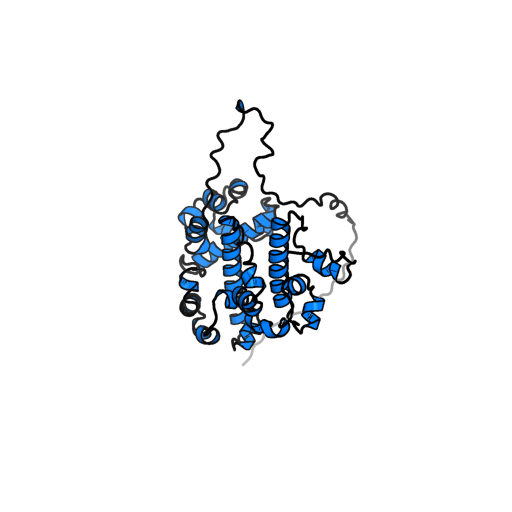 A O 1
ATOM 1309 N N . TRP A 1 160 ? 14.751 -1.288 10.069 1.00 96.50 160 TRP A N 1
ATOM 1310 C CA . TRP A 1 160 ? 13.323 -1.601 9.997 1.00 96.50 160 TRP A CA 1
ATOM 1311 C C . TRP A 1 160 ? 13.050 -3.092 10.237 1.00 96.50 160 TRP A C 1
ATOM 1313 O O . TRP A 1 160 ? 12.191 -3.423 11.055 1.00 96.50 160 TRP A O 1
ATOM 1323 N N . LEU A 1 161 ? 13.800 -3.996 9.598 1.00 96.62 161 LEU A N 1
ATOM 1324 C CA . LEU A 1 161 ? 13.664 -5.440 9.815 1.00 96.62 161 LEU A CA 1
ATOM 1325 C C . LEU A 1 161 ? 13.898 -5.837 11.276 1.00 96.62 161 LEU A C 1
ATOM 1327 O O . LEU A 1 161 ? 13.133 -6.644 11.803 1.00 96.62 161 LEU A O 1
ATOM 1331 N N . GLU A 1 162 ? 14.906 -5.264 11.938 1.00 96.25 162 GLU A N 1
ATOM 1332 C CA . GLU A 1 162 ? 15.155 -5.493 13.368 1.00 96.25 162 GLU A CA 1
ATOM 1333 C C . GLU A 1 162 ? 13.933 -5.082 14.209 1.00 96.25 162 GLU A C 1
ATOM 1335 O O . GLU A 1 162 ? 13.439 -5.875 15.009 1.00 96.25 162 GLU A O 1
ATOM 1340 N N . SER A 1 163 ? 13.353 -3.903 13.943 1.00 93.81 163 SER A N 1
ATOM 1341 C CA . SER A 1 163 ? 12.168 -3.403 14.663 1.00 93.81 163 SER A CA 1
ATOM 1342 C C . SER A 1 163 ? 10.900 -4.255 14.507 1.00 93.81 163 SER A C 1
ATOM 1344 O O . SER A 1 163 ? 10.012 -4.188 15.356 1.00 93.81 163 SER A O 1
ATOM 1346 N N . VAL A 1 164 ? 10.807 -5.074 13.451 1.00 94.19 164 VAL A N 1
ATOM 1347 C CA . VAL A 1 164 ? 9.708 -6.037 13.251 1.00 94.19 164 VAL A CA 1
ATOM 1348 C C . VAL A 1 164 ? 10.089 -7.484 13.601 1.00 94.19 164 VAL A C 1
ATOM 1350 O O . VAL A 1 164 ? 9.286 -8.388 13.376 1.00 94.19 164 VAL A O 1
ATOM 1353 N N . GLY A 1 165 ? 11.279 -7.721 14.167 1.00 95.25 165 GLY A N 1
ATOM 1354 C CA . GLY A 1 165 ? 11.737 -9.044 14.609 1.00 95.25 165 GLY A CA 1
ATOM 1355 C C . GLY A 1 165 ? 12.290 -9.952 13.500 1.00 95.25 165 GLY A C 1
ATOM 1356 O O . GLY A 1 165 ? 12.341 -11.166 13.675 1.00 95.25 165 GLY A O 1
ATOM 1357 N N . PHE A 1 166 ? 12.698 -9.380 12.361 1.00 97.31 166 PHE A N 1
ATOM 1358 C CA . PHE A 1 166 ? 13.244 -10.088 11.191 1.00 97.31 166 PHE A CA 1
ATOM 1359 C C . PHE A 1 166 ? 14.653 -9.604 10.791 1.00 97.31 166 PHE A C 1
ATOM 1361 O O . PHE A 1 166 ? 15.094 -9.844 9.664 1.00 97.31 166 PHE A O 1
ATOM 1368 N N . GLY A 1 167 ? 15.380 -8.919 11.682 1.00 97.56 167 GLY A N 1
ATOM 1369 C CA . GLY A 1 167 ? 16.705 -8.347 11.391 1.00 97.56 167 GLY A CA 1
ATOM 1370 C C . GLY A 1 167 ? 17.780 -9.380 11.038 1.00 97.56 167 GLY A C 1
ATOM 1371 O O . GLY A 1 167 ? 18.681 -9.095 10.250 1.00 97.56 167 GLY A O 1
ATOM 1372 N N . ASN A 1 168 ? 17.615 -10.634 11.472 1.00 97.94 168 ASN A N 1
ATOM 1373 C CA . ASN A 1 168 ? 18.432 -11.768 11.027 1.00 97.94 168 ASN A CA 1
ATOM 1374 C C . ASN A 1 168 ? 18.386 -12.004 9.502 1.00 97.94 168 ASN A C 1
ATOM 1376 O O . ASN A 1 168 ? 19.302 -12.622 8.962 1.00 97.94 168 ASN A O 1
ATOM 1380 N N . TYR A 1 169 ? 17.351 -11.514 8.810 1.00 98.38 169 TYR A N 1
ATOM 1381 C CA . TYR A 1 169 ? 17.229 -11.568 7.352 1.00 98.38 169 TYR A CA 1
ATOM 1382 C C . TYR A 1 169 ? 17.765 -10.322 6.631 1.00 98.38 169 TYR A C 1
ATOM 1384 O O . TYR A 1 169 ? 17.775 -10.299 5.401 1.00 98.38 169 TYR A O 1
ATOM 1392 N N . ALA A 1 170 ? 18.248 -9.294 7.339 1.00 97.94 170 ALA A N 1
ATOM 1393 C CA . ALA A 1 170 ? 18.800 -8.093 6.707 1.00 97.94 170 ALA A CA 1
ATOM 1394 C C . ALA A 1 170 ? 19.932 -8.377 5.689 1.00 97.94 170 ALA A C 1
ATOM 1396 O O . ALA A 1 170 ? 19.897 -7.784 4.606 1.00 97.94 170 ALA A O 1
ATOM 1397 N N . PRO A 1 171 ? 20.874 -9.322 5.923 1.00 98.12 171 PRO A N 1
ATOM 1398 C CA . PRO A 1 171 ? 21.899 -9.667 4.933 1.00 98.12 171 PRO A CA 1
ATOM 1399 C C . PRO A 1 171 ? 21.332 -10.205 3.609 1.00 98.12 171 PRO A C 1
ATOM 1401 O O . PRO A 1 171 ? 21.922 -9.979 2.554 1.00 98.12 171 PRO A O 1
ATOM 1404 N N . ASN A 1 172 ? 20.169 -10.868 3.631 1.00 98.19 172 ASN A N 1
ATOM 1405 C CA . ASN A 1 172 ? 19.505 -11.402 2.434 1.00 98.19 172 ASN A CA 1
ATOM 1406 C C . ASN A 1 172 ? 19.010 -10.291 1.487 1.00 98.19 172 ASN A C 1
ATOM 1408 O O . ASN A 1 172 ? 18.769 -10.546 0.308 1.00 98.19 172 ASN A O 1
ATOM 1412 N N . PHE A 1 173 ? 18.879 -9.061 1.990 1.00 96.38 173 PHE A N 1
ATOM 1413 C CA . PHE A 1 173 ? 18.430 -7.886 1.243 1.00 96.38 173 PHE A CA 1
ATOM 1414 C C . PHE A 1 173 ? 19.553 -6.885 0.934 1.00 96.38 173 PHE A C 1
ATOM 1416 O O . PHE A 1 173 ? 19.277 -5.787 0.448 1.00 96.38 173 PHE A O 1
ATOM 1423 N N . ALA A 1 174 ? 20.816 -7.244 1.187 1.00 93.69 174 ALA A N 1
ATOM 1424 C CA . ALA A 1 174 ? 21.955 -6.375 0.916 1.00 93.69 174 ALA A CA 1
ATOM 1425 C C . ALA A 1 174 ? 21.961 -5.866 -0.541 1.00 93.69 174 ALA A C 1
ATOM 1427 O O . ALA A 1 174 ? 21.745 -6.628 -1.487 1.00 93.69 174 ALA A O 1
ATOM 1428 N N . ASN A 1 175 ? 22.263 -4.575 -0.711 1.00 89.94 175 ASN A N 1
ATOM 1429 C CA . ASN A 1 175 ? 22.304 -3.862 -1.998 1.00 89.94 175 ASN A CA 1
ATOM 1430 C C . ASN A 1 175 ? 20.952 -3.712 -2.725 1.00 89.94 175 ASN A C 1
ATOM 1432 O O . ASN A 1 175 ? 20.940 -3.477 -3.932 1.00 89.94 175 ASN A O 1
ATOM 1436 N N . ARG A 1 176 ? 19.819 -3.833 -2.022 1.00 90.56 176 ARG A N 1
ATOM 1437 C CA . ARG A 1 176 ? 18.474 -3.626 -2.585 1.00 90.56 176 ARG A CA 1
ATOM 1438 C C . ARG A 1 176 ? 17.758 -2.460 -1.923 1.00 90.56 176 ARG A C 1
ATOM 1440 O O . ARG A 1 176 ? 17.937 -2.209 -0.734 1.00 90.56 176 ARG A O 1
ATOM 1447 N N . GLN A 1 177 ? 16.921 -1.772 -2.690 1.00 88.56 177 GLN A N 1
ATOM 1448 C CA . GLN A 1 177 ? 16.098 -0.673 -2.181 1.00 88.56 177 GLN A CA 1
ATOM 1449 C C . GLN A 1 177 ? 14.780 -1.216 -1.613 1.00 88.56 177 GLN A C 1
ATOM 1451 O O . GLN A 1 177 ? 14.213 -2.163 -2.164 1.00 88.56 177 GLN A O 1
ATOM 1456 N N . TYR A 1 178 ? 14.242 -0.624 -0.537 1.00 92.56 178 TYR A N 1
ATOM 1457 C CA . TYR A 1 178 ? 13.019 -1.146 0.100 1.00 92.56 178 TYR A CA 1
ATOM 1458 C C . TYR A 1 178 ? 11.824 -1.199 -0.866 1.00 92.56 178 TYR A C 1
ATOM 1460 O O . TYR A 1 178 ? 10.985 -2.089 -0.756 1.00 92.56 178 TYR A O 1
ATOM 1468 N N . GLN A 1 179 ? 11.775 -0.294 -1.847 1.00 87.44 179 GLN A N 1
ATOM 1469 C CA . GLN A 1 179 ? 10.768 -0.249 -2.907 1.00 87.44 179 GLN A CA 1
ATOM 1470 C C . GLN A 1 179 ? 10.787 -1.512 -3.784 1.00 87.44 179 GLN A C 1
ATOM 1472 O O . GLN A 1 179 ? 9.730 -1.978 -4.196 1.00 87.44 179 GLN A O 1
ATOM 1477 N N . GLU A 1 180 ? 11.964 -2.093 -4.036 1.00 83.69 180 GLU A N 1
ATOM 1478 C CA . GLU A 1 180 ? 12.098 -3.383 -4.726 1.00 83.69 180 GLU A CA 1
ATOM 1479 C C . GLU A 1 180 ? 11.672 -4.531 -3.802 1.00 83.69 180 GLU A C 1
ATOM 1481 O O . GLU A 1 180 ? 10.987 -5.466 -4.219 1.00 83.69 180 GLU A O 1
ATOM 1486 N N . ILE A 1 181 ? 12.065 -4.453 -2.526 1.00 92.06 181 ILE A N 1
ATOM 1487 C CA . ILE A 1 181 ? 11.859 -5.519 -1.541 1.00 92.06 181 ILE A CA 1
ATOM 1488 C C . ILE A 1 181 ? 10.371 -5.715 -1.224 1.00 92.06 181 ILE A C 1
ATOM 1490 O O . ILE A 1 181 ? 9.898 -6.850 -1.214 1.00 92.06 181 ILE A O 1
ATOM 1494 N N . ILE A 1 182 ? 9.596 -4.640 -1.044 1.00 92.81 182 ILE A N 1
ATOM 1495 C CA . ILE A 1 182 ? 8.154 -4.751 -0.753 1.00 92.81 182 ILE A CA 1
ATOM 1496 C C . ILE A 1 182 ? 7.332 -5.328 -1.920 1.00 92.81 182 ILE A C 1
ATOM 1498 O O . ILE A 1 182 ? 6.206 -5.793 -1.721 1.00 92.81 182 ILE A O 1
ATOM 1502 N N . GLU A 1 183 ? 7.879 -5.340 -3.137 1.00 85.75 183 GLU A N 1
ATOM 1503 C CA . GLU A 1 183 ? 7.245 -5.976 -4.295 1.00 85.75 183 GLU A CA 1
ATOM 1504 C C . GLU A 1 183 ? 7.558 -7.484 -4.405 1.00 85.75 183 GLU A C 1
ATOM 1506 O O . GLU A 1 183 ? 6.803 -8.205 -5.065 1.00 85.75 183 GLU A O 1
ATOM 1511 N N . MET A 1 184 ? 8.579 -7.991 -3.698 1.00 89.00 184 MET A N 1
ATOM 1512 C CA . MET A 1 184 ? 9.016 -9.396 -3.745 1.00 89.00 184 MET A CA 1
ATOM 1513 C C . MET A 1 184 ? 7.931 -10.399 -3.353 1.00 89.00 184 MET A C 1
ATOM 1515 O O . MET A 1 184 ? 7.180 -10.217 -2.389 1.00 89.00 184 MET A O 1
ATOM 1519 N N . MET A 1 185 ? 7.876 -11.507 -4.086 1.00 87.81 185 MET A N 1
ATOM 1520 C CA . MET A 1 185 ? 6.977 -12.635 -3.864 1.00 87.81 185 MET A CA 1
ATOM 1521 C C . MET A 1 185 ? 7.606 -13.715 -2.966 1.00 87.81 185 MET A C 1
ATOM 1523 O O . MET A 1 185 ? 8.742 -13.597 -2.510 1.00 87.81 185 MET A O 1
ATOM 1527 N N . TYR A 1 186 ? 6.856 -14.785 -2.686 1.00 89.94 186 TYR A N 1
ATOM 1528 C CA . TYR A 1 186 ? 7.342 -15.904 -1.867 1.00 89.94 186 TYR A CA 1
ATOM 1529 C C . TYR A 1 186 ? 8.553 -16.592 -2.499 1.00 89.94 186 TYR A C 1
ATOM 1531 O O . TYR A 1 186 ? 9.461 -17.005 -1.787 1.00 89.94 186 TYR A O 1
ATOM 1539 N N . GLU A 1 187 ? 8.549 -16.696 -3.824 1.00 87.88 187 GLU A N 1
ATOM 1540 C CA . GLU A 1 187 ? 9.593 -17.309 -4.634 1.00 87.88 187 GLU A CA 1
ATOM 1541 C C . GLU A 1 187 ? 10.873 -16.461 -4.612 1.00 87.88 187 GLU A C 1
ATOM 1543 O O . GLU A 1 187 ? 11.965 -17.003 -4.473 1.00 87.88 187 GLU A O 1
ATOM 1548 N N . ASP A 1 188 ? 10.738 -15.131 -4.662 1.00 90.62 188 ASP A N 1
ATOM 1549 C CA . ASP A 1 188 ? 11.869 -14.199 -4.598 1.00 90.62 188 ASP A CA 1
ATOM 1550 C C . ASP A 1 188 ? 12.536 -14.244 -3.213 1.00 90.62 188 ASP A C 1
ATOM 1552 O O . ASP A 1 188 ? 13.753 -14.384 -3.107 1.00 90.62 188 ASP A O 1
ATOM 1556 N N . LEU A 1 189 ? 11.741 -14.216 -2.135 1.00 96.06 189 LEU A N 1
ATOM 1557 C CA . LEU A 1 189 ? 12.244 -14.343 -0.761 1.00 96.06 189 LEU A CA 1
ATOM 1558 C C . LEU A 1 189 ? 12.911 -15.706 -0.510 1.00 96.06 189 LEU A C 1
ATOM 1560 O O . LEU A 1 189 ? 13.914 -15.793 0.198 1.00 96.06 189 LEU A O 1
ATOM 1564 N N . GLU A 1 190 ? 12.386 -16.777 -1.105 1.00 95.25 190 GLU A N 1
ATOM 1565 C CA . GLU A 1 190 ? 12.982 -18.114 -1.037 1.00 95.25 190 GLU A CA 1
ATOM 1566 C C . GLU A 1 190 ? 14.308 -18.195 -1.805 1.00 95.25 190 GLU A C 1
ATOM 1568 O O . GLU A 1 190 ? 15.274 -18.755 -1.284 1.00 95.25 190 GLU A O 1
ATOM 1573 N N . ALA A 1 191 ? 14.389 -17.566 -2.983 1.00 92.62 191 ALA A N 1
ATOM 1574 C CA . ALA A 1 191 ? 15.618 -17.441 -3.765 1.00 92.62 191 ALA A CA 1
ATOM 1575 C C . ALA A 1 191 ? 16.695 -16.600 -3.052 1.00 92.62 191 ALA A C 1
ATOM 1577 O O . ALA A 1 191 ? 17.880 -16.903 -3.171 1.00 92.62 191 ALA A O 1
ATOM 1578 N N . LEU A 1 192 ? 16.297 -15.606 -2.248 1.00 95.38 192 LEU A N 1
ATOM 1579 C CA . LEU A 1 192 ? 17.198 -14.875 -1.344 1.00 95.38 192 LEU A CA 1
ATOM 1580 C C . LEU A 1 192 ? 17.639 -15.692 -0.115 1.00 95.38 192 LEU A C 1
ATOM 1582 O O . LEU A 1 192 ? 18.452 -15.214 0.670 1.00 95.38 192 LEU A O 1
ATOM 1586 N N . GLY A 1 193 ? 17.137 -16.916 0.073 1.00 97.19 193 GLY A N 1
ATOM 1587 C CA . GLY A 1 193 ? 17.531 -17.817 1.161 1.00 97.19 193 GLY A CA 1
ATOM 1588 C C . GLY A 1 193 ? 16.599 -17.829 2.377 1.00 97.19 193 GLY A C 1
ATOM 1589 O O . GLY A 1 193 ? 16.866 -18.563 3.329 1.00 97.19 193 GLY A O 1
ATOM 1590 N N . ILE A 1 194 ? 15.479 -17.098 2.353 1.00 98.00 194 ILE A N 1
ATOM 1591 C CA . ILE A 1 194 ? 14.486 -17.064 3.442 1.00 98.00 194 ILE A CA 1
ATOM 1592 C C . ILE A 1 194 ? 13.613 -18.325 3.362 1.00 98.00 194 ILE A C 1
ATOM 1594 O O . ILE A 1 194 ? 12.461 -18.307 2.929 1.00 98.00 194 ILE A O 1
ATOM 1598 N N . ARG A 1 195 ? 14.184 -19.477 3.731 1.00 97.44 195 ARG A N 1
ATOM 1599 C CA . ARG A 1 195 ? 13.574 -20.806 3.525 1.00 97.44 195 ARG A CA 1
ATOM 1600 C C . ARG A 1 195 ? 12.401 -21.118 4.459 1.00 97.44 195 ARG A C 1
ATOM 1602 O O . ARG A 1 195 ? 11.570 -21.955 4.107 1.00 97.44 195 ARG A O 1
ATOM 1609 N N . ASN A 1 196 ? 12.252 -20.422 5.586 1.00 98.12 196 ASN A N 1
ATOM 1610 C CA . ASN A 1 196 ? 11.098 -20.596 6.470 1.00 98.12 196 ASN A CA 1
ATOM 1611 C C . ASN A 1 196 ? 9.817 -20.005 5.843 1.00 98.12 196 ASN A C 1
ATOM 1613 O O . ASN A 1 196 ? 9.714 -18.804 5.597 1.00 98.12 196 ASN A O 1
ATOM 1617 N N . LYS A 1 197 ? 8.813 -20.859 5.604 1.00 97.44 197 LYS A N 1
ATOM 1618 C CA . LYS A 1 197 ? 7.520 -20.471 5.014 1.00 97.44 197 LYS A CA 1
ATOM 1619 C C . LYS A 1 197 ? 6.717 -19.510 5.903 1.00 97.44 197 LYS A C 1
ATOM 1621 O O . LYS A 1 197 ? 6.000 -18.664 5.369 1.00 97.44 197 LYS A O 1
ATOM 1626 N N . GLY A 1 198 ? 6.815 -19.648 7.227 1.00 97.69 198 GLY A N 1
ATOM 1627 C CA . GLY A 1 198 ? 6.163 -18.756 8.188 1.00 97.69 198 GLY A CA 1
ATOM 1628 C C . GLY A 1 198 ? 6.715 -17.338 8.082 1.00 97.69 198 GLY A C 1
ATOM 1629 O O . GLY A 1 198 ? 5.950 -16.395 7.897 1.00 97.69 198 GLY A O 1
ATOM 1630 N N . ASP A 1 199 ? 8.040 -17.216 8.063 1.00 97.94 199 ASP A N 1
ATOM 1631 C CA . ASP A 1 199 ? 8.738 -15.929 7.993 1.00 97.94 199 ASP A CA 1
ATOM 1632 C C . ASP A 1 199 ? 8.497 -15.239 6.646 1.00 97.94 199 ASP A C 1
ATOM 1634 O O . ASP A 1 199 ? 8.145 -14.060 6.615 1.00 97.94 199 ASP A O 1
ATOM 1638 N N . ARG A 1 200 ? 8.537 -15.986 5.525 1.00 97.81 200 ARG A N 1
ATOM 1639 C CA . ARG A 1 200 ? 8.114 -15.455 4.212 1.00 97.81 200 ARG A CA 1
ATOM 1640 C C . ARG A 1 200 ? 6.684 -14.917 4.246 1.00 97.81 200 ARG A C 1
ATOM 1642 O O . ARG A 1 200 ? 6.415 -13.873 3.660 1.00 97.81 200 ARG A O 1
ATOM 1649 N N . HIS A 1 201 ? 5.763 -15.607 4.923 1.00 97.06 201 HIS A N 1
ATOM 1650 C CA . HIS A 1 201 ? 4.376 -15.159 5.050 1.00 97.06 201 HIS A CA 1
ATOM 1651 C C . HIS A 1 201 ? 4.232 -13.917 5.942 1.00 97.06 201 HIS A C 1
ATOM 1653 O O . HIS A 1 201 ? 3.438 -13.034 5.618 1.00 97.06 201 HIS A O 1
ATOM 1659 N N . ALA A 1 202 ? 4.998 -13.825 7.031 1.00 96.00 202 ALA A N 1
ATOM 1660 C CA . ALA A 1 202 ? 5.016 -12.663 7.911 1.00 96.00 202 ALA A CA 1
ATOM 1661 C C . ALA A 1 202 ? 5.575 -11.425 7.192 1.00 96.00 202 ALA A C 1
ATOM 1663 O O . ALA A 1 202 ? 4.864 -10.426 7.082 1.00 96.00 202 ALA A O 1
ATOM 1664 N N . LEU A 1 203 ? 6.773 -11.523 6.599 1.00 96.81 203 LEU A N 1
ATOM 1665 C CA . LEU A 1 203 ? 7.385 -10.465 5.783 1.00 96.81 203 LEU A CA 1
ATOM 1666 C C . LEU A 1 203 ? 6.440 -9.992 4.673 1.00 96.81 203 LEU A C 1
ATOM 1668 O O . LEU A 1 203 ? 6.179 -8.797 4.547 1.00 96.81 203 LEU A O 1
ATOM 1672 N N . ARG A 1 204 ? 5.822 -10.926 3.936 1.00 96.06 204 ARG A N 1
ATOM 1673 C CA . ARG A 1 204 ? 4.823 -10.601 2.908 1.00 96.06 204 ARG A CA 1
ATOM 1674 C C . ARG A 1 204 ? 3.641 -9.790 3.435 1.00 96.06 204 ARG A C 1
ATOM 1676 O O . ARG A 1 204 ? 3.189 -8.905 2.715 1.00 96.06 204 ARG A O 1
ATOM 1683 N N . ARG A 1 205 ? 3.157 -10.044 4.657 1.00 93.75 205 ARG A N 1
ATOM 1684 C CA . ARG A 1 205 ? 2.094 -9.225 5.269 1.00 93.75 205 ARG A CA 1
ATOM 1685 C C . ARG A 1 205 ? 2.574 -7.807 5.565 1.00 93.75 205 ARG A C 1
ATOM 1687 O O . ARG A 1 205 ? 1.858 -6.875 5.224 1.00 93.75 205 ARG A O 1
ATOM 1694 N N . TYR A 1 206 ? 3.771 -7.632 6.129 1.00 95.31 206 TYR A N 1
ATOM 1695 C CA . TYR A 1 206 ? 4.330 -6.291 6.343 1.00 95.31 206 TYR A CA 1
ATOM 1696 C C . TYR A 1 206 ? 4.521 -5.537 5.019 1.00 95.31 206 TYR A C 1
ATOM 1698 O O . TYR A 1 206 ? 4.180 -4.364 4.928 1.00 95.31 206 TYR A O 1
ATOM 1706 N N . PHE A 1 207 ? 4.979 -6.209 3.962 1.00 95.31 207 PHE A N 1
ATOM 1707 C CA . PHE A 1 207 ? 5.127 -5.599 2.636 1.00 95.31 207 PHE A CA 1
ATOM 1708 C C . PHE A 1 207 ? 3.777 -5.216 2.009 1.00 95.31 207 PHE A C 1
ATOM 1710 O O . PHE A 1 207 ? 3.663 -4.179 1.354 1.00 95.31 207 PHE A O 1
ATOM 1717 N N . ASP A 1 208 ? 2.740 -6.032 2.209 1.00 89.75 208 ASP A N 1
ATOM 1718 C CA . ASP A 1 208 ? 1.373 -5.714 1.786 1.00 89.75 208 ASP A CA 1
ATOM 1719 C C . ASP A 1 208 ? 0.816 -4.501 2.557 1.00 89.75 208 ASP A C 1
ATOM 1721 O O . ASP A 1 208 ? 0.203 -3.625 1.943 1.00 89.75 208 ASP A O 1
ATOM 1725 N N . ASP A 1 209 ? 1.099 -4.391 3.859 1.00 90.69 209 ASP A N 1
ATOM 1726 C CA . ASP A 1 209 ? 0.720 -3.244 4.693 1.00 90.69 209 ASP A CA 1
ATOM 1727 C C . ASP A 1 209 ? 1.460 -1.952 4.283 1.00 90.69 209 ASP A C 1
ATOM 1729 O O . ASP A 1 209 ? 0.831 -0.908 4.111 1.00 90.69 209 ASP A O 1
ATOM 1733 N N . ILE A 1 210 ? 2.777 -2.013 4.034 1.00 93.94 210 ILE A N 1
ATOM 1734 C CA . ILE A 1 210 ? 3.569 -0.869 3.543 1.00 93.94 210 ILE A CA 1
ATOM 1735 C C . ILE A 1 210 ? 3.040 -0.395 2.186 1.00 93.94 210 ILE A C 1
ATOM 1737 O O . ILE A 1 210 ? 2.825 0.801 1.986 1.00 93.94 210 ILE A O 1
ATOM 1741 N N . ARG A 1 211 ? 2.771 -1.314 1.248 1.00 91.12 211 ARG A N 1
ATOM 1742 C CA . ARG A 1 211 ? 2.196 -0.956 -0.061 1.00 91.12 211 ARG A CA 1
ATOM 1743 C C . ARG A 1 211 ? 0.795 -0.372 0.058 1.00 91.12 211 ARG A C 1
ATOM 1745 O O . ARG A 1 211 ? 0.460 0.535 -0.701 1.00 91.12 211 ARG A O 1
ATOM 1752 N N . ALA A 1 212 ? -0.015 -0.847 1.002 1.00 87.44 212 ALA A N 1
ATOM 1753 C CA . ALA A 1 212 ? -1.322 -0.268 1.280 1.00 87.44 212 ALA A CA 1
ATOM 1754 C C . ALA A 1 212 ? -1.200 1.169 1.820 1.00 87.44 212 ALA A C 1
ATOM 1756 O O . ALA A 1 212 ? -1.891 2.059 1.327 1.00 87.44 212 ALA A O 1
ATOM 1757 N N . ALA A 1 213 ? -0.269 1.421 2.744 1.00 90.88 213 ALA A N 1
ATOM 1758 C CA . ALA A 1 213 ? 0.020 2.754 3.267 1.00 90.88 213 ALA A CA 1
ATOM 1759 C C . ALA A 1 213 ? 0.602 3.711 2.199 1.00 90.88 213 ALA A C 1
ATOM 1761 O O . ALA A 1 213 ? 0.195 4.869 2.126 1.00 90.88 213 ALA A O 1
ATOM 1762 N N . LEU A 1 214 ? 1.475 3.228 1.304 1.00 89.50 214 LEU A N 1
ATOM 1763 C CA . LEU A 1 214 ? 1.953 3.984 0.132 1.00 89.50 214 LEU A CA 1
ATOM 1764 C C . LEU A 1 214 ? 0.842 4.259 -0.894 1.00 89.50 214 LEU A C 1
ATOM 1766 O O . LEU A 1 214 ? 0.862 5.291 -1.562 1.00 89.50 214 LEU A O 1
ATOM 1770 N N . ALA A 1 215 ? -0.129 3.356 -1.046 1.00 84.12 215 ALA A N 1
ATOM 1771 C CA . ALA A 1 215 ? -1.293 3.591 -1.896 1.00 84.12 215 ALA A CA 1
ATOM 1772 C C . ALA A 1 215 ? -2.243 4.633 -1.283 1.00 84.12 215 ALA A C 1
ATOM 1774 O O . ALA A 1 215 ? -2.816 5.438 -2.018 1.00 84.12 215 ALA A O 1
ATOM 1775 N N . ASP A 1 216 ? -2.379 4.656 0.047 1.00 84.31 216 ASP A N 1
ATOM 1776 C CA . ASP A 1 216 ? -3.096 5.721 0.747 1.00 84.31 216 ASP A CA 1
ATOM 1777 C C . ASP A 1 216 ? -2.380 7.067 0.604 1.00 84.31 216 ASP A C 1
ATOM 1779 O O . ASP A 1 216 ? -3.054 8.033 0.258 1.00 84.31 216 ASP A O 1
ATOM 1783 N N . LYS A 1 217 ? -1.043 7.129 0.729 1.00 87.50 217 LYS A N 1
ATOM 1784 C CA . LYS A 1 217 ? -0.254 8.340 0.426 1.00 87.50 217 LYS A CA 1
ATOM 1785 C C . LYS A 1 217 ? -0.658 8.964 -0.908 1.00 87.50 217 LYS A C 1
ATOM 1787 O O . LYS A 1 217 ? -1.170 10.081 -0.934 1.00 87.50 217 LYS A O 1
ATOM 1792 N N . ARG A 1 218 ? -0.538 8.183 -1.988 1.00 83.25 218 ARG A N 1
ATOM 1793 C CA . ARG A 1 218 ? -0.872 8.620 -3.353 1.00 83.25 218 ARG A CA 1
ATOM 1794 C C . ARG A 1 218 ? -2.329 9.072 -3.482 1.00 83.25 218 ARG A C 1
ATOM 1796 O O . ARG A 1 218 ? -2.631 10.016 -4.201 1.00 83.25 218 ARG A O 1
ATOM 1803 N N . ARG A 1 219 ? -3.256 8.405 -2.787 1.00 80.06 219 ARG A N 1
ATOM 1804 C CA . ARG A 1 219 ? -4.681 8.775 -2.774 1.00 80.06 219 ARG A CA 1
ATOM 1805 C C . ARG A 1 219 ? -4.933 10.110 -2.066 1.00 80.06 219 ARG A C 1
ATOM 1807 O O . ARG A 1 219 ? -5.792 10.860 -2.514 1.00 80.06 219 ARG A O 1
ATOM 1814 N N . ILE A 1 220 ? -4.242 10.365 -0.956 1.00 81.50 220 ILE A N 1
ATOM 1815 C CA . ILE A 1 220 ? -4.495 11.494 -0.049 1.00 81.50 220 ILE A CA 1
ATOM 1816 C C . ILE A 1 220 ? -3.802 12.768 -0.532 1.00 81.50 220 ILE A C 1
ATOM 1818 O O . ILE A 1 220 ? -4.439 13.813 -0.604 1.00 81.50 220 ILE A O 1
ATOM 1822 N N . GLU A 1 221 ? -2.533 12.675 -0.935 1.00 82.12 221 GLU A N 1
ATOM 1823 C CA . GLU A 1 221 ? -1.802 13.783 -1.575 1.00 82.12 221 GLU A CA 1
ATOM 1824 C C . GLU A 1 221 ? -2.377 14.119 -2.962 1.00 82.12 221 GLU A C 1
ATOM 1826 O O . GLU A 1 221 ? -1.980 15.096 -3.592 1.00 82.12 221 GLU A O 1
ATOM 1831 N N . GLY A 1 222 ? -3.348 13.321 -3.427 1.00 73.56 222 GLY A N 1
ATOM 1832 C CA . GLY A 1 222 ? -3.975 13.466 -4.728 1.00 73.56 222 GLY A CA 1
ATOM 1833 C C . GLY A 1 222 ? -2.967 13.274 -5.850 1.00 73.56 222 GLY A C 1
ATOM 1834 O O . GLY A 1 222 ? -3.148 13.904 -6.891 1.00 73.56 222 GLY A O 1
ATOM 1835 N N . ASP A 1 223 ? -1.929 12.449 -5.618 1.00 56.53 223 ASP A N 1
ATOM 1836 C CA . ASP A 1 223 ? -0.764 12.279 -6.485 1.00 56.53 223 ASP A CA 1
ATOM 1837 C C . ASP A 1 223 ? -1.236 12.127 -7.926 1.00 56.53 223 ASP A C 1
ATOM 1839 O O . ASP A 1 223 ? -1.640 11.054 -8.400 1.00 56.53 223 ASP A O 1
ATOM 1843 N N . ILE A 1 224 ? -1.102 13.232 -8.654 1.00 60.81 224 ILE A N 1
ATOM 1844 C CA . ILE A 1 224 ? -0.850 13.191 -10.075 1.00 60.81 224 ILE A CA 1
ATOM 1845 C C . ILE A 1 224 ? 0.515 12.526 -10.147 1.00 60.81 224 ILE A C 1
ATOM 1847 O O . ILE A 1 224 ? 1.527 13.219 -10.084 1.00 60.81 224 ILE A O 1
ATOM 1851 N N . ILE A 1 225 ? 0.529 11.183 -10.193 1.00 66.06 225 ILE A N 1
ATOM 1852 C CA . ILE A 1 225 ? 1.746 10.400 -10.424 1.00 66.06 225 ILE A CA 1
ATOM 1853 C C . ILE A 1 225 ? 2.432 11.119 -11.585 1.00 66.06 225 ILE A C 1
ATOM 1855 O O . ILE A 1 225 ? 1.791 11.236 -12.642 1.00 66.06 225 ILE A O 1
ATOM 1859 N N . PRO A 1 226 ? 3.624 11.705 -11.363 1.00 75.19 226 PRO A N 1
ATOM 1860 C CA . PRO A 1 226 ? 4.183 12.656 -12.305 1.00 75.19 226 PRO A CA 1
ATOM 1861 C C . PRO A 1 226 ? 4.260 11.966 -13.663 1.00 75.19 226 PRO A C 1
ATOM 1863 O O . PRO A 1 226 ? 4.586 10.771 -13.694 1.00 75.19 226 PRO A O 1
ATOM 1866 N N . PRO A 1 227 ? 3.881 12.651 -14.761 1.00 82.94 227 PRO A N 1
ATOM 1867 C CA . PRO A 1 227 ? 3.923 12.037 -16.079 1.00 82.94 227 PRO A CA 1
ATOM 1868 C C . PRO A 1 227 ? 5.308 11.411 -16.275 1.00 82.94 227 PRO A C 1
ATOM 1870 O O . PRO A 1 227 ? 6.297 11.990 -15.811 1.00 82.94 227 PRO A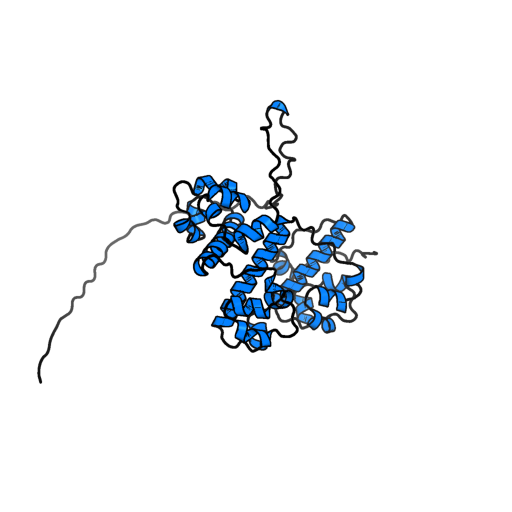 O 1
ATOM 1873 N N . PRO A 1 228 ? 5.384 10.206 -16.867 1.00 88.06 228 PRO A N 1
ATOM 1874 C CA . PRO A 1 228 ? 6.654 9.526 -17.037 1.00 88.06 228 PRO A CA 1
ATOM 1875 C C . PRO A 1 228 ? 7.601 10.465 -17.776 1.00 88.06 228 PRO A C 1
ATOM 1877 O O . PRO A 1 228 ? 7.209 11.099 -18.755 1.00 88.06 228 PRO A O 1
ATOM 1880 N N . ASP A 1 229 ? 8.838 10.554 -17.303 1.00 92.81 229 ASP A N 1
ATOM 1881 C CA . ASP A 1 229 ? 9.864 11.295 -18.017 1.00 92.81 229 ASP A CA 1
ATOM 1882 C C . ASP A 1 229 ? 10.067 10.630 -19.387 1.00 92.81 229 ASP A C 1
ATOM 1884 O O . ASP A 1 229 ? 10.584 9.516 -19.487 1.00 92.81 229 ASP A O 1
ATOM 1888 N N . TYR A 1 230 ? 9.605 11.295 -20.446 1.00 93.69 230 TYR A N 1
ATOM 1889 C CA . TYR A 1 230 ? 9.674 10.771 -21.806 1.00 93.69 230 TYR A CA 1
ATOM 1890 C C . TYR A 1 230 ? 11.127 10.577 -22.271 1.00 93.69 230 TYR A C 1
ATOM 1892 O O . TYR A 1 230 ? 11.395 9.634 -23.012 1.00 93.69 230 TYR A O 1
ATOM 1900 N N . ALA A 1 231 ? 12.083 11.376 -21.776 1.00 93.62 231 ALA A N 1
ATOM 1901 C CA . ALA A 1 231 ? 13.504 11.165 -22.053 1.00 93.62 231 ALA A CA 1
ATOM 1902 C C . ALA A 1 231 ? 14.042 9.915 -21.335 1.00 93.62 231 ALA A C 1
ATOM 1904 O O . ALA A 1 231 ? 14.890 9.201 -21.875 1.00 93.62 231 ALA A O 1
ATOM 1905 N N . LEU A 1 232 ? 13.508 9.599 -20.150 1.00 94.25 232 LEU A N 1
ATOM 1906 C CA . LEU A 1 232 ? 13.804 8.348 -19.456 1.00 94.25 232 LEU A CA 1
ATOM 1907 C C . LEU A 1 232 ? 13.234 7.135 -20.206 1.00 94.25 232 LEU A C 1
ATOM 1909 O O . LEU A 1 232 ? 13.909 6.113 -20.276 1.00 94.25 232 LEU A O 1
ATOM 1913 N N . LEU A 1 233 ? 12.038 7.243 -20.801 1.00 95.88 233 LEU A N 1
ATOM 1914 C CA . LEU A 1 233 ? 11.437 6.158 -21.592 1.00 95.88 233 LEU A CA 1
ATOM 1915 C C . LEU A 1 233 ? 12.273 5.787 -22.828 1.00 95.88 233 LEU A C 1
ATOM 1917 O O . LEU A 1 233 ? 12.350 4.608 -23.162 1.00 95.88 233 LEU A O 1
ATOM 1921 N N . GLU A 1 234 ? 12.942 6.742 -23.481 1.00 96.31 234 GLU A N 1
ATOM 1922 C CA . GLU A 1 234 ? 13.880 6.434 -24.576 1.00 96.31 234 GLU A CA 1
ATOM 1923 C C . GLU A 1 234 ? 15.128 5.665 -24.087 1.00 96.31 234 GLU A C 1
ATOM 1925 O O . GLU A 1 234 ? 15.736 4.896 -24.834 1.00 96.31 234 GLU A O 1
ATOM 1930 N N . ASN A 1 235 ? 15.486 5.788 -22.804 1.00 96.88 235 ASN A N 1
ATOM 1931 C CA . ASN A 1 235 ? 16.560 5.031 -22.163 1.00 96.88 235 ASN A CA 1
ATOM 1932 C C . ASN A 1 235 ? 16.000 3.812 -21.404 1.00 96.88 235 ASN A C 1
ATOM 1934 O O . ASN A 1 235 ? 15.905 3.809 -20.175 1.00 96.88 235 ASN A O 1
ATOM 1938 N N . ILE A 1 236 ? 15.663 2.743 -22.141 1.00 96.56 236 ILE A N 1
ATOM 1939 C CA . ILE A 1 236 ? 15.087 1.498 -21.587 1.00 96.56 236 ILE A CA 1
ATOM 1940 C C . ILE A 1 236 ? 15.812 0.981 -20.325 1.00 96.56 236 ILE A C 1
ATOM 1942 O O . ILE A 1 236 ? 15.113 0.672 -19.357 1.00 96.56 236 ILE A O 1
ATOM 1946 N N . PRO A 1 237 ? 17.163 0.906 -20.257 1.00 96.50 237 PRO A N 1
ATOM 1947 C CA . PRO A 1 237 ? 17.864 0.560 -19.020 1.00 96.50 237 PRO A CA 1
ATOM 1948 C C . PRO A 1 237 ? 17.492 1.439 -17.820 1.00 96.50 237 PRO A C 1
ATOM 1950 O O . PRO A 1 237 ? 17.154 0.909 -16.762 1.00 96.50 237 PRO A O 1
ATOM 1953 N N . ALA A 1 238 ? 17.516 2.764 -17.987 1.00 94.06 238 ALA A N 1
ATOM 1954 C CA . ALA A 1 238 ? 17.247 3.718 -16.915 1.00 94.06 238 ALA A CA 1
ATOM 1955 C C . ALA A 1 238 ? 15.757 3.764 -16.522 1.00 94.06 238 ALA A C 1
ATOM 1957 O O . ALA A 1 238 ? 15.439 3.880 -15.339 1.00 94.06 238 ALA A O 1
ATOM 1958 N N . TRP A 1 239 ? 14.836 3.595 -17.479 1.00 95.00 239 TRP A N 1
ATOM 1959 C CA . TRP A 1 239 ? 13.407 3.438 -17.185 1.00 95.00 239 TRP A CA 1
ATOM 1960 C C . TRP A 1 239 ? 13.122 2.168 -16.380 1.00 95.00 239 TRP A C 1
ATOM 1962 O O . TRP A 1 239 ? 12.415 2.214 -15.375 1.00 95.00 239 TRP A O 1
ATOM 1972 N N . PHE A 1 240 ? 13.691 1.027 -16.774 1.00 93.81 240 PHE A N 1
ATOM 1973 C CA . PHE A 1 240 ? 13.500 -0.217 -16.028 1.00 93.81 240 PHE A CA 1
ATOM 1974 C C . PHE A 1 240 ? 14.169 -0.177 -14.651 1.00 93.81 240 PHE A C 1
ATOM 1976 O O . PHE A 1 240 ? 13.644 -0.767 -13.710 1.00 93.81 240 PHE A O 1
ATOM 1983 N N . GLU A 1 241 ? 15.283 0.540 -14.500 1.00 88.44 241 GLU A N 1
ATOM 1984 C CA . GLU A 1 241 ? 15.897 0.813 -13.200 1.00 88.44 241 GLU A CA 1
ATOM 1985 C C . GLU A 1 241 ? 14.995 1.684 -12.307 1.00 88.44 241 GLU A C 1
ATOM 1987 O O . GLU A 1 241 ? 14.773 1.321 -11.152 1.00 88.44 241 GLU A O 1
ATOM 1992 N N . SER A 1 242 ? 14.368 2.745 -12.834 1.00 85.38 242 SER A N 1
ATOM 1993 C CA . SER A 1 242 ? 13.488 3.622 -12.039 1.00 85.38 242 SER A CA 1
ATOM 1994 C C . SER A 1 242 ? 12.196 2.952 -11.551 1.00 85.38 242 SER A C 1
ATOM 1996 O O . SER A 1 242 ? 11.658 3.348 -10.516 1.00 85.38 242 SER A O 1
ATOM 1998 N N . ILE A 1 243 ? 11.720 1.905 -12.238 1.00 87.25 243 ILE A N 1
ATOM 1999 C CA . ILE A 1 243 ? 10.581 1.075 -11.797 1.00 87.25 243 ILE A CA 1
ATOM 2000 C C . ILE A 1 243 ? 10.994 -0.201 -11.035 1.00 87.25 243 ILE A C 1
ATOM 2002 O O . ILE A 1 243 ? 10.140 -1.055 -10.789 1.00 87.25 243 ILE A O 1
ATOM 2006 N N . GLY A 1 244 ? 12.274 -0.361 -10.667 1.00 83.56 244 GLY A N 1
ATOM 2007 C CA . GLY A 1 244 ? 12.766 -1.508 -9.883 1.00 83.56 244 GLY A CA 1
ATOM 2008 C C . GLY A 1 244 ? 12.803 -2.841 -10.646 1.00 83.56 244 GLY A C 1
ATOM 2009 O O . GLY A 1 244 ? 12.669 -3.910 -10.055 1.00 83.56 244 GLY A O 1
ATOM 2010 N N . MET A 1 245 ? 12.939 -2.801 -11.975 1.00 92.12 245 MET A N 1
ATOM 2011 C CA . MET A 1 245 ? 12.904 -3.963 -12.879 1.00 92.12 245 MET A CA 1
ATOM 2012 C C . MET A 1 245 ? 14.171 -4.104 -13.739 1.00 92.12 245 MET A C 1
ATOM 2014 O O . MET A 1 245 ? 14.140 -4.742 -14.793 1.00 92.12 245 MET A O 1
ATOM 2018 N N . LYS A 1 246 ? 15.306 -3.557 -13.283 1.00 90.94 246 LYS A N 1
ATOM 2019 C CA . LYS A 1 246 ? 16.612 -3.571 -13.978 1.00 90.94 246 LYS A CA 1
ATOM 2020 C C . LYS A 1 246 ? 17.029 -4.950 -14.515 1.00 90.94 246 LYS A C 1
ATOM 2022 O O . LYS A 1 246 ? 17.615 -5.045 -15.589 1.00 90.94 246 LYS A O 1
ATOM 2027 N N . SER A 1 247 ? 16.685 -6.030 -13.811 1.00 88.81 247 SER A N 1
ATOM 2028 C CA . SER A 1 247 ? 16.970 -7.414 -14.226 1.00 88.81 247 SER A CA 1
ATOM 2029 C C . SER A 1 247 ? 16.288 -7.843 -15.533 1.00 88.81 247 SER A C 1
ATOM 2031 O O . SER A 1 247 ? 16.730 -8.806 -16.154 1.00 88.81 247 SER A O 1
ATOM 2033 N N . LEU A 1 248 ? 15.235 -7.145 -15.971 1.00 95.12 248 LEU A N 1
ATOM 2034 C CA . LEU A 1 248 ? 14.507 -7.454 -17.203 1.00 95.12 248 LEU A CA 1
ATOM 2035 C C . LEU A 1 248 ? 15.032 -6.721 -18.440 1.00 95.12 248 LEU A C 1
ATOM 2037 O O . LEU A 1 248 ? 14.652 -7.092 -19.549 1.00 95.12 248 LEU A O 1
ATOM 2041 N N . VAL A 1 249 ? 15.908 -5.724 -18.278 1.00 96.62 249 VAL A N 1
ATOM 2042 C CA . VAL A 1 249 ? 16.454 -4.903 -19.377 1.00 96.62 249 VAL A CA 1
ATOM 2043 C C . VAL A 1 249 ? 16.946 -5.729 -20.581 1.00 96.62 249 VAL A C 1
ATOM 2045 O O . VAL A 1 249 ? 16.593 -5.363 -21.705 1.00 96.62 249 VAL A O 1
ATOM 2048 N N . PRO A 1 250 ? 17.659 -6.868 -20.417 1.00 97.69 250 PRO A N 1
ATOM 2049 C CA . PRO A 1 250 ? 18.102 -7.678 -21.556 1.00 97.69 250 PRO A CA 1
ATOM 2050 C C . PRO A 1 250 ? 16.968 -8.203 -22.452 1.00 97.69 250 PRO A C 1
ATOM 2052 O O . PRO A 1 250 ? 17.182 -8.408 -23.643 1.00 97.69 250 PRO A O 1
ATOM 2055 N N . LEU A 1 251 ? 15.755 -8.389 -21.916 1.00 97.94 251 LEU A N 1
ATOM 2056 C CA . LEU A 1 251 ? 14.588 -8.895 -22.658 1.00 97.94 251 LEU A CA 1
ATOM 2057 C C . LEU A 1 251 ? 13.930 -7.821 -23.545 1.00 97.94 251 LEU A C 1
ATOM 2059 O O . LEU A 1 251 ? 13.143 -8.135 -24.443 1.00 97.94 251 LEU A O 1
ATOM 2063 N N . PHE A 1 252 ? 14.253 -6.550 -23.297 1.00 97.50 252 PHE A N 1
ATOM 2064 C CA . PHE A 1 252 ? 13.692 -5.384 -23.981 1.00 97.50 252 PHE A CA 1
ATOM 2065 C C . PHE A 1 252 ? 14.727 -4.613 -24.817 1.00 97.50 252 PHE A C 1
ATOM 2067 O O . PHE A 1 252 ? 14.377 -3.628 -25.465 1.00 97.50 252 PHE A O 1
ATOM 2074 N N . LEU A 1 253 ? 15.983 -5.069 -24.846 1.00 95.69 253 LEU A N 1
ATOM 2075 C CA . LEU A 1 253 ? 17.063 -4.424 -25.590 1.00 95.69 253 LEU A CA 1
ATOM 2076 C C . LEU A 1 253 ? 16.729 -4.321 -27.092 1.00 95.69 253 LEU A C 1
ATOM 2078 O O . LEU A 1 253 ? 16.253 -5.275 -27.707 1.00 95.69 253 LEU A O 1
ATOM 2082 N N . GLY A 1 254 ? 16.963 -3.143 -27.678 1.00 95.62 254 GLY A N 1
ATOM 2083 C CA . GLY A 1 254 ? 16.670 -2.862 -29.090 1.00 95.62 254 GLY A CA 1
ATOM 2084 C C . GLY A 1 254 ? 15.184 -2.673 -29.429 1.00 95.62 254 GLY A C 1
ATOM 2085 O O . GLY A 1 254 ? 14.853 -2.514 -30.602 1.00 95.62 254 GLY A O 1
ATOM 2086 N N . LYS A 1 255 ? 14.279 -2.680 -28.441 1.00 97.88 255 LYS A N 1
ATOM 2087 C CA . LYS A 1 255 ? 12.866 -2.311 -28.625 1.00 97.88 255 LYS A CA 1
ATOM 2088 C C . LYS A 1 255 ? 12.650 -0.856 -28.219 1.00 97.88 255 LYS A C 1
ATOM 2090 O O . LYS A 1 255 ? 13.233 -0.402 -27.239 1.00 97.88 255 LYS A O 1
ATOM 2095 N N . ARG A 1 256 ? 11.776 -0.144 -28.933 1.00 97.69 256 ARG A N 1
ATOM 2096 C CA . ARG A 1 256 ? 11.355 1.212 -28.552 1.00 97.69 256 ARG A CA 1
ATOM 2097 C C . ARG A 1 256 ? 10.297 1.128 -27.453 1.00 97.69 256 ARG A C 1
ATOM 2099 O O . ARG A 1 256 ? 9.516 0.173 -27.434 1.00 97.69 256 ARG A O 1
ATOM 2106 N N . TRP A 1 257 ? 10.221 2.112 -26.558 1.00 97.62 257 TRP A N 1
ATOM 2107 C CA . TRP A 1 257 ? 9.275 2.057 -25.436 1.00 97.62 257 TRP A CA 1
ATOM 2108 C C . TRP A 1 257 ? 7.813 2.020 -25.890 1.00 97.62 257 TRP A C 1
ATOM 2110 O O . TRP A 1 257 ? 7.005 1.350 -25.249 1.00 97.62 257 TRP A O 1
ATOM 2120 N N . GLN A 1 258 ? 7.484 2.648 -27.025 1.00 97.12 258 GLN A N 1
ATOM 2121 C CA . GLN A 1 258 ? 6.151 2.615 -27.633 1.00 97.12 258 GLN A CA 1
ATOM 2122 C C . GLN A 1 258 ? 5.740 1.169 -27.961 1.00 97.12 258 GLN A C 1
ATOM 2124 O O . GLN A 1 258 ? 4.622 0.751 -27.667 1.00 97.12 258 GLN A O 1
ATOM 2129 N N . ASP A 1 259 ? 6.667 0.367 -28.497 1.00 97.62 259 ASP A N 1
ATOM 2130 C CA . ASP A 1 259 ? 6.424 -1.046 -28.809 1.00 97.62 259 ASP A CA 1
ATOM 2131 C C . ASP A 1 259 ? 6.359 -1.913 -27.534 1.00 97.62 259 ASP A C 1
ATOM 2133 O O . ASP A 1 259 ? 5.683 -2.941 -27.517 1.00 97.62 259 ASP A O 1
ATOM 2137 N N . ILE A 1 260 ? 7.048 -1.503 -26.459 1.00 97.69 260 ILE A N 1
ATOM 2138 C CA . ILE A 1 260 ? 7.045 -2.184 -25.153 1.00 97.69 260 ILE A CA 1
ATOM 2139 C C . ILE A 1 260 ? 5.722 -1.963 -24.420 1.00 97.69 260 ILE A C 1
ATOM 2141 O O . ILE A 1 260 ? 5.121 -2.933 -23.960 1.00 97.69 260 ILE A O 1
ATOM 2145 N N . VAL A 1 261 ? 5.230 -0.723 -24.324 1.00 96.81 261 VAL A N 1
ATOM 2146 C CA . VAL A 1 261 ? 3.977 -0.450 -23.599 1.00 96.81 261 VAL A CA 1
ATOM 2147 C C . VAL A 1 261 ? 2.763 -1.089 -24.275 1.00 96.81 261 VAL A C 1
ATOM 2149 O O . VAL A 1 261 ? 1.791 -1.427 -23.598 1.00 96.81 261 VAL A O 1
ATOM 2152 N N . GLU A 1 262 ? 2.816 -1.316 -25.590 1.00 95.88 262 GLU A N 1
ATOM 2153 C CA . GLU A 1 262 ? 1.775 -2.035 -26.332 1.00 95.88 262 GLU A CA 1
ATOM 2154 C C . GLU A 1 262 ? 1.743 -3.557 -26.107 1.00 95.88 262 GLU A C 1
ATOM 2156 O O . GLU A 1 262 ? 0.748 -4.193 -26.457 1.00 95.88 262 GLU A O 1
ATOM 2161 N N . MET A 1 263 ? 2.748 -4.147 -25.453 1.00 97.12 263 MET A N 1
ATOM 2162 C CA . MET A 1 263 ? 2.773 -5.586 -25.169 1.00 97.12 263 MET A CA 1
ATOM 2163 C C . MET A 1 263 ? 1.659 -6.036 -24.223 1.00 97.12 263 MET A C 1
ATOM 2165 O O . MET A 1 263 ? 1.365 -5.390 -23.215 1.00 97.12 263 MET A O 1
ATOM 2169 N N . ASN A 1 264 ? 1.093 -7.209 -24.504 1.00 94.50 264 ASN A N 1
ATOM 2170 C CA . ASN A 1 264 ? 0.141 -7.891 -23.626 1.00 94.50 264 ASN A CA 1
ATOM 2171 C C . ASN A 1 264 ? 0.818 -9.005 -22.790 1.00 94.50 264 ASN A C 1
ATOM 2173 O O . ASN A 1 264 ? 2.036 -9.191 -22.808 1.00 94.50 264 ASN A O 1
ATOM 2177 N N . HIS A 1 265 ? 0.028 -9.771 -22.028 1.00 93.44 265 HIS A N 1
ATOM 2178 C CA . HIS A 1 265 ? 0.549 -10.875 -21.215 1.00 93.44 265 HIS A CA 1
ATOM 2179 C C . HIS A 1 265 ? 1.258 -11.972 -22.020 1.00 93.44 265 HIS A C 1
ATOM 2181 O O . HIS A 1 265 ? 2.236 -12.521 -21.514 1.00 93.44 265 HIS A O 1
ATOM 2187 N N . ASP A 1 266 ? 0.787 -12.293 -23.222 1.00 94.75 266 ASP A N 1
ATOM 2188 C CA . ASP A 1 266 ? 1.335 -13.370 -24.048 1.00 94.75 266 ASP A CA 1
ATOM 2189 C C . ASP A 1 266 ? 2.634 -12.937 -24.727 1.00 94.75 266 ASP A C 1
ATOM 2191 O O . ASP A 1 266 ? 3.555 -13.739 -24.861 1.00 94.75 266 ASP A O 1
ATOM 2195 N N . ASP A 1 267 ? 2.764 -11.657 -25.076 1.00 97.12 267 ASP A N 1
ATOM 2196 C CA . ASP A 1 267 ? 4.024 -11.088 -25.564 1.00 97.12 267 ASP A CA 1
ATOM 2197 C C . ASP A 1 267 ? 5.103 -11.125 -24.477 1.00 97.12 267 ASP A C 1
ATOM 2199 O O . ASP A 1 267 ? 6.222 -11.572 -24.722 1.00 97.12 267 ASP A O 1
ATOM 2203 N N . LEU A 1 268 ? 4.747 -10.768 -23.240 1.00 96.75 268 LEU A N 1
ATOM 2204 C CA . LEU A 1 268 ? 5.645 -10.896 -22.092 1.00 96.75 268 LEU A CA 1
ATOM 2205 C C . LEU A 1 268 ? 6.001 -12.369 -21.791 1.00 96.75 268 LEU A C 1
ATOM 2207 O O . LEU A 1 268 ? 7.138 -12.649 -21.418 1.00 96.75 268 LEU A O 1
ATOM 2211 N N . ILE A 1 269 ? 5.082 -13.325 -21.993 1.00 95.50 269 ILE A N 1
ATOM 2212 C CA . ILE A 1 269 ? 5.389 -14.769 -21.901 1.00 95.50 269 ILE A CA 1
ATOM 2213 C C . ILE A 1 269 ? 6.379 -15.191 -22.998 1.00 95.50 269 ILE A C 1
ATOM 2215 O O . ILE A 1 269 ? 7.342 -15.890 -22.692 1.00 95.50 269 ILE A O 1
ATOM 2219 N N . LYS A 1 270 ? 6.192 -14.743 -24.249 1.00 97.31 270 LYS A N 1
ATOM 2220 C CA . LYS A 1 270 ? 7.113 -15.020 -25.372 1.00 97.31 270 LYS A CA 1
ATOM 2221 C C . LYS A 1 270 ? 8.509 -14.426 -25.151 1.00 97.31 270 LYS A C 1
ATOM 2223 O O . LYS A 1 270 ? 9.483 -15.002 -25.621 1.00 97.31 270 LYS A O 1
ATOM 2228 N N . LEU A 1 271 ? 8.619 -13.323 -24.406 1.00 97.38 271 LEU A N 1
ATOM 2229 C CA . LEU A 1 271 ? 9.895 -12.759 -23.939 1.00 97.38 271 LEU A CA 1
ATOM 2230 C C . LEU A 1 271 ? 10.507 -13.510 -22.738 1.00 97.38 271 LEU A C 1
ATOM 2232 O O . LEU A 1 271 ? 11.504 -13.063 -22.184 1.00 97.38 271 LEU A O 1
ATOM 2236 N N . GLY A 1 272 ? 9.927 -14.634 -22.306 1.00 96.50 272 GLY A N 1
ATOM 2237 C CA . GLY A 1 272 ? 10.435 -15.447 -21.196 1.00 96.50 272 GLY A CA 1
ATOM 2238 C C . GLY A 1 272 ? 9.973 -15.001 -19.804 1.00 96.50 272 GLY A C 1
ATOM 2239 O O . GLY A 1 272 ? 10.350 -15.618 -18.808 1.00 96.50 272 GLY A O 1
ATOM 2240 N N . ILE A 1 273 ? 9.117 -13.978 -19.689 1.00 95.81 273 ILE A N 1
ATOM 2241 C CA . ILE A 1 273 ? 8.635 -13.458 -18.397 1.00 95.81 273 ILE A CA 1
ATOM 2242 C C . ILE A 1 273 ? 7.487 -14.346 -17.895 1.00 95.81 273 ILE A C 1
ATOM 2244 O O . ILE A 1 273 ? 6.312 -13.973 -17.896 1.00 95.81 273 ILE A O 1
ATOM 2248 N N . GLY A 1 274 ? 7.836 -15.557 -17.452 1.00 91.00 274 GLY A N 1
ATOM 2249 C CA . GLY A 1 274 ? 6.907 -16.577 -16.951 1.00 91.00 274 GLY A CA 1
ATOM 2250 C C . GLY A 1 274 ? 6.199 -16.207 -15.638 1.00 91.00 274 GLY A C 1
ATOM 2251 O O . GLY A 1 274 ? 5.072 -16.656 -15.402 1.00 91.00 274 GLY A O 1
ATOM 2252 N N . ASN A 1 275 ? 6.772 -15.312 -14.824 1.00 88.12 275 ASN A N 1
ATOM 2253 C CA . ASN A 1 275 ? 6.170 -14.858 -13.566 1.00 88.12 275 ASN A CA 1
ATOM 2254 C C . ASN A 1 275 ? 4.944 -13.951 -13.808 1.00 88.12 275 ASN A C 1
ATOM 2256 O O . ASN A 1 275 ? 5.043 -12.836 -14.324 1.00 88.12 275 ASN A O 1
ATOM 2260 N N . LYS A 1 276 ? 3.766 -14.427 -13.388 1.00 87.00 276 LYS A N 1
ATOM 2261 C CA . LYS A 1 276 ? 2.471 -13.749 -13.559 1.00 87.00 276 LYS A CA 1
ATOM 2262 C C . LYS A 1 276 ? 2.397 -12.382 -12.867 1.00 87.00 276 LYS A C 1
ATOM 2264 O O . LYS A 1 276 ? 1.783 -11.466 -13.408 1.00 87.00 276 LYS A O 1
ATOM 2269 N N . ASN A 1 277 ? 2.994 -12.245 -11.684 1.00 79.25 277 ASN A N 1
ATOM 2270 C CA . ASN A 1 277 ? 2.933 -11.014 -10.896 1.00 79.25 277 ASN A CA 1
ATOM 2271 C C . ASN A 1 277 ? 3.835 -9.945 -11.509 1.00 79.25 277 ASN A C 1
ATOM 2273 O O . ASN A 1 277 ? 3.393 -8.816 -11.692 1.00 79.25 277 ASN A O 1
ATOM 2277 N N . LEU A 1 278 ? 5.030 -10.335 -11.960 1.00 86.88 278 LEU A N 1
ATOM 2278 C CA . LEU A 1 278 ? 5.932 -9.452 -12.694 1.00 86.88 278 LEU A CA 1
ATOM 2279 C C . LEU A 1 278 ? 5.285 -8.927 -13.987 1.00 86.88 278 LEU A C 1
ATOM 2281 O O . LEU A 1 278 ? 5.318 -7.725 -14.248 1.00 86.88 278 LEU A O 1
ATOM 2285 N N . ARG A 1 279 ? 4.567 -9.787 -14.731 1.00 94.06 279 ARG A N 1
ATOM 2286 C CA . ARG A 1 279 ? 3.740 -9.344 -15.870 1.00 94.06 279 ARG A CA 1
ATOM 2287 C C . ARG A 1 279 ? 2.630 -8.367 -15.470 1.00 94.06 279 ARG A C 1
ATOM 2289 O O . ARG A 1 279 ? 2.350 -7.451 -16.236 1.00 94.06 279 ARG A O 1
ATOM 2296 N N . TYR A 1 280 ? 1.979 -8.529 -14.314 1.00 87.12 280 TYR A N 1
ATOM 2297 C CA . TYR A 1 280 ? 0.986 -7.552 -13.840 1.00 87.12 280 TYR A CA 1
ATOM 2298 C C . TYR A 1 280 ? 1.616 -6.210 -13.456 1.00 87.12 280 TYR A C 1
ATOM 2300 O O . TYR A 1 280 ? 1.033 -5.172 -13.768 1.00 87.12 280 TYR A O 1
ATOM 2308 N N . SER A 1 281 ? 2.783 -6.212 -12.813 1.00 86.50 281 SER A N 1
ATOM 2309 C CA . SER A 1 281 ? 3.497 -4.985 -12.446 1.00 86.50 281 SER A CA 1
ATOM 2310 C C . SER A 1 281 ? 3.988 -4.229 -13.684 1.00 86.50 281 SER A C 1
ATOM 2312 O O . SER A 1 281 ? 3.780 -3.020 -13.771 1.00 86.50 281 SER A O 1
ATOM 2314 N N . LEU A 1 282 ? 4.521 -4.931 -14.693 1.00 93.62 282 LEU A N 1
ATOM 2315 C CA . LEU A 1 282 ? 4.808 -4.350 -16.012 1.00 93.62 282 LEU A CA 1
ATOM 2316 C C . LEU A 1 282 ? 3.544 -3.772 -16.655 1.00 93.62 282 LEU A C 1
ATOM 2318 O O . LEU A 1 282 ? 3.513 -2.595 -16.990 1.00 93.62 282 LEU A O 1
ATOM 2322 N N . MET A 1 283 ? 2.460 -4.550 -16.744 1.00 94.25 283 MET A N 1
ATOM 2323 C CA . MET A 1 283 ? 1.214 -4.102 -17.380 1.00 94.25 283 MET A CA 1
ATOM 2324 C C . MET A 1 283 ? 0.581 -2.876 -16.708 1.00 94.25 283 MET A C 1
ATOM 2326 O O . MET A 1 283 ? -0.024 -2.054 -17.395 1.00 94.25 283 MET A O 1
ATOM 2330 N N . ARG A 1 28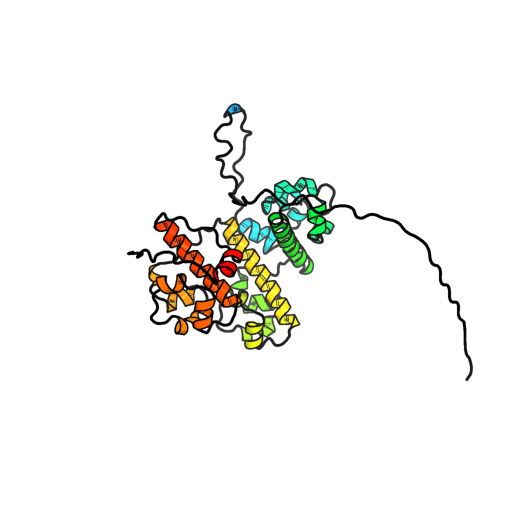4 ? 0.730 -2.719 -15.385 1.00 87.88 284 ARG A N 1
ATOM 2331 C CA . ARG A 1 284 ? 0.320 -1.498 -14.670 1.00 87.88 284 ARG A CA 1
ATOM 2332 C C . ARG A 1 284 ? 1.175 -0.294 -15.065 1.00 87.88 284 ARG A C 1
ATOM 2334 O O . ARG A 1 284 ? 0.607 0.759 -15.336 1.00 87.88 284 ARG A O 1
ATOM 2341 N N . ASN A 1 285 ? 2.499 -0.451 -15.130 1.00 93.25 285 ASN A N 1
ATOM 2342 C CA . ASN A 1 285 ? 3.411 0.610 -15.570 1.00 93.25 285 ASN A CA 1
ATOM 2343 C C . ASN A 1 285 ? 3.172 0.991 -17.038 1.00 93.25 285 ASN A C 1
ATOM 2345 O O . ASN A 1 285 ? 3.056 2.170 -17.355 1.00 93.25 285 ASN A O 1
ATOM 2349 N N . PHE A 1 286 ? 2.994 0.010 -17.924 1.00 95.25 286 PHE A N 1
ATOM 2350 C CA . PHE A 1 286 ? 2.695 0.250 -19.337 1.00 95.25 286 PHE A CA 1
ATOM 2351 C C . PHE A 1 286 ? 1.375 1.012 -19.495 1.00 95.25 286 PHE A C 1
ATOM 2353 O O . PHE A 1 286 ? 1.303 1.987 -20.238 1.00 95.25 286 PHE A O 1
ATOM 2360 N N . TRP A 1 287 ? 0.332 0.627 -18.750 1.00 91.62 287 TRP A N 1
ATOM 2361 C CA . TRP A 1 287 ? -0.938 1.353 -18.771 1.00 91.62 287 TRP A CA 1
ATOM 2362 C C . TRP A 1 287 ? -0.843 2.760 -18.184 1.00 91.62 287 TRP A C 1
ATOM 2364 O O . TRP A 1 287 ? -1.524 3.666 -18.661 1.00 91.62 287 TRP A O 1
ATOM 2374 N N . PHE A 1 288 ? -0.015 2.954 -17.156 1.00 90.19 288 PHE A N 1
ATOM 2375 C CA . PHE A 1 288 ? 0.266 4.277 -16.616 1.00 90.19 288 PHE A CA 1
ATOM 2376 C C . PHE A 1 288 ? 0.885 5.183 -17.691 1.00 90.19 288 PHE A C 1
ATOM 2378 O O . PHE A 1 288 ? 0.315 6.235 -17.974 1.00 90.19 288 PHE A O 1
ATOM 2385 N N . VAL A 1 289 ? 1.940 4.720 -18.375 1.00 94.75 289 VAL A N 1
ATOM 2386 C CA . VAL A 1 289 ? 2.564 5.455 -19.490 1.00 94.75 289 VAL A CA 1
ATOM 2387 C C . VAL A 1 289 ? 1.541 5.784 -20.580 1.00 94.75 289 VAL A C 1
ATOM 2389 O O . VAL A 1 289 ? 1.404 6.949 -20.946 1.00 94.75 289 VAL A O 1
ATOM 2392 N N . LYS A 1 290 ? 0.744 4.805 -21.038 1.00 93.94 290 LYS A N 1
ATOM 2393 C CA . LYS A 1 290 ? -0.310 5.052 -22.040 1.00 93.94 290 LYS A CA 1
ATOM 2394 C C . LYS A 1 290 ? -1.307 6.121 -21.604 1.00 93.94 290 LYS A C 1
ATOM 2396 O O . LYS A 1 290 ? -1.699 6.945 -22.421 1.00 93.94 290 LYS A O 1
ATOM 2401 N N . ARG A 1 291 ? -1.739 6.120 -20.337 1.00 90.19 291 ARG A N 1
ATOM 2402 C CA . ARG A 1 291 ? -2.681 7.128 -19.823 1.00 90.19 291 ARG A CA 1
ATOM 2403 C C . ARG A 1 291 ? -2.084 8.533 -19.809 1.00 90.19 291 ARG A C 1
ATOM 2405 O O . ARG A 1 291 ? -2.837 9.475 -20.034 1.00 90.19 291 ARG A O 1
ATOM 2412 N N . CYS A 1 292 ? -0.785 8.676 -19.559 1.00 90.62 292 CYS A N 1
ATOM 2413 C CA . CYS A 1 292 ? -0.100 9.963 -19.660 1.00 90.62 292 CYS A CA 1
ATOM 2414 C C . CYS A 1 292 ? 0.005 10.420 -21.119 1.00 90.62 292 CYS A C 1
ATOM 2416 O O . CYS A 1 292 ? -0.510 11.486 -21.433 1.00 90.62 292 CYS A O 1
ATOM 2418 N N . VAL A 1 293 ? 0.497 9.565 -22.024 1.00 93.31 293 VAL A N 1
ATOM 2419 C CA . VAL A 1 293 ? 0.549 9.856 -23.473 1.00 93.31 293 VAL A CA 1
ATOM 2420 C C . VAL A 1 293 ? -0.828 10.254 -24.012 1.00 93.31 293 VAL A C 1
ATOM 2422 O O . VAL A 1 293 ? -0.957 11.226 -24.750 1.00 93.31 293 VAL A O 1
ATOM 2425 N N . ALA A 1 294 ? -1.883 9.538 -23.621 1.00 91.94 294 ALA A N 1
ATOM 2426 C CA . ALA A 1 294 ? -3.247 9.845 -24.035 1.00 91.94 294 ALA A CA 1
ATOM 2427 C C . ALA A 1 294 ? -3.755 11.174 -23.463 1.00 91.94 294 ALA A C 1
ATOM 2429 O O . ALA A 1 294 ? -4.326 11.968 -24.201 1.00 91.94 294 ALA A O 1
ATOM 2430 N N . LYS A 1 295 ? -3.494 11.462 -22.181 1.00 88.62 295 LYS A N 1
ATOM 2431 C CA . LYS A 1 295 ? -3.825 12.757 -21.570 1.00 88.62 295 LYS A CA 1
ATOM 2432 C C . LYS A 1 295 ? -3.137 13.911 -22.308 1.00 88.62 295 LYS A C 1
ATOM 2434 O O . LYS A 1 295 ? -3.792 14.907 -22.598 1.00 88.62 295 LYS A O 1
ATOM 2439 N N . ASP A 1 296 ? -1.857 13.754 -22.631 1.00 91.19 296 ASP A N 1
ATOM 2440 C CA . ASP A 1 296 ? -1.043 14.789 -23.274 1.00 91.19 296 ASP A CA 1
ATOM 2441 C C . ASP A 1 296 ? -1.416 14.973 -24.761 1.00 91.19 296 ASP A C 1
ATOM 2443 O O . ASP A 1 296 ? -1.338 16.078 -25.290 1.00 91.19 296 ASP A O 1
ATOM 2447 N N . THR A 1 297 ? -1.912 13.919 -25.422 1.00 93.25 297 THR A N 1
ATOM 2448 C CA . THR A 1 297 ? -2.422 13.951 -26.812 1.00 93.25 297 THR A CA 1
ATOM 2449 C C . THR A 1 297 ? -3.935 14.197 -26.927 1.00 93.25 297 THR A C 1
ATOM 2451 O O . THR A 1 297 ? -4.479 14.164 -28.032 1.00 93.25 297 THR A O 1
ATOM 2454 N N . GLY A 1 298 ? -4.641 14.433 -25.814 1.00 92.81 298 GLY A N 1
ATOM 2455 C CA . GLY A 1 298 ? -6.095 14.650 -25.793 1.00 92.81 298 GLY A CA 1
ATOM 2456 C C . GLY A 1 298 ? -6.949 13.417 -26.135 1.00 92.81 298 GLY A C 1
ATOM 2457 O O . GLY A 1 298 ? -8.123 13.560 -26.471 1.00 92.81 298 GLY A O 1
ATOM 2458 N N . GLN A 1 299 ? -6.384 12.210 -26.067 1.00 93.44 299 GLN A N 1
ATOM 2459 C CA . GLN A 1 299 ? -7.079 10.947 -26.320 1.00 93.44 299 GLN A CA 1
ATOM 2460 C C . GLN A 1 299 ? -7.714 10.379 -25.042 1.00 93.44 299 GLN A C 1
ATOM 2462 O O . GLN A 1 299 ? -7.123 10.393 -23.961 1.00 93.44 299 GLN A O 1
ATOM 2467 N N . GLU A 1 300 ? -8.900 9.781 -25.168 1.00 89.31 300 GLU A N 1
ATOM 2468 C CA . GLU A 1 300 ? -9.520 9.029 -24.075 1.00 89.31 300 GLU A CA 1
ATOM 2469 C C . GLU A 1 300 ? -9.099 7.552 -24.106 1.00 89.31 300 GLU A C 1
ATOM 2471 O O . GLU A 1 300 ? -9.364 6.824 -25.064 1.00 89.31 300 GLU A O 1
ATOM 2476 N N . ILE A 1 301 ? -8.485 7.082 -23.016 1.00 85.62 301 ILE A N 1
ATOM 2477 C CA . ILE A 1 301 ? -8.233 5.657 -22.767 1.00 85.62 301 ILE A CA 1
ATOM 2478 C C . ILE A 1 301 ? -9.204 5.162 -21.682 1.00 85.62 301 ILE A C 1
ATOM 2480 O O . ILE A 1 301 ? -9.359 5.835 -20.658 1.00 85.62 301 ILE A O 1
ATOM 2484 N N . PRO A 1 302 ? -9.835 3.978 -21.847 1.00 84.44 302 PRO A N 1
ATOM 2485 C CA . PRO A 1 302 ? -10.724 3.404 -20.834 1.00 84.44 302 PRO A CA 1
ATOM 2486 C C . PRO A 1 302 ? -10.020 3.166 -19.479 1.00 84.44 302 PRO A C 1
ATOM 2488 O O . PRO A 1 302 ? -8.791 3.153 -19.386 1.00 84.44 302 PRO A O 1
ATOM 2491 N N . PRO A 1 303 ? -10.758 2.919 -18.385 1.00 77.25 303 PRO A N 1
ATOM 2492 C CA . PRO A 1 303 ? -10.141 2.515 -17.123 1.00 77.25 303 PRO A CA 1
ATOM 2493 C C . PRO A 1 303 ? -9.393 1.174 -17.255 1.00 77.25 303 PRO A C 1
ATOM 2495 O O . PRO A 1 303 ? -9.831 0.263 -17.961 1.00 77.25 303 PRO A O 1
ATOM 2498 N N . PHE A 1 304 ? -8.278 1.025 -16.528 1.00 76.19 304 PHE A N 1
ATOM 2499 C CA . PHE A 1 304 ? -7.539 -0.242 -16.462 1.00 76.19 304 PHE A CA 1
ATOM 2500 C C . PHE A 1 304 ? -8.428 -1.339 -15.873 1.00 76.19 304 PHE A C 1
ATOM 2502 O O . PHE A 1 304 ? -8.833 -1.260 -14.713 1.00 76.19 304 PHE A O 1
ATOM 2509 N N . SER A 1 305 ? -8.697 -2.392 -16.644 1.00 74.50 305 SER A N 1
ATOM 2510 C CA . SER A 1 305 ? -9.488 -3.530 -16.180 1.00 74.50 305 SER A CA 1
ATOM 2511 C C . SER A 1 305 ? -8.738 -4.838 -16.397 1.00 74.50 305 SER A C 1
ATOM 2513 O O . SER A 1 305 ? -8.491 -5.268 -17.521 1.00 74.50 305 SER A O 1
ATOM 2515 N N . ILE A 1 306 ? -8.422 -5.516 -15.291 1.00 63.09 306 ILE A N 1
ATOM 2516 C CA . ILE A 1 306 ? -7.796 -6.847 -15.300 1.00 63.09 306 ILE A CA 1
ATOM 2517 C C . ILE A 1 306 ? -8.727 -7.888 -15.950 1.00 63.09 306 ILE A C 1
ATOM 2519 O O . ILE A 1 306 ? -8.243 -8.855 -16.534 1.00 63.09 306 ILE A O 1
ATOM 2523 N N . LYS A 1 307 ? -10.054 -7.695 -15.874 1.00 65.44 307 LYS A N 1
ATOM 2524 C CA . LYS A 1 307 ? -11.031 -8.549 -16.571 1.00 65.44 307 LYS A CA 1
ATOM 2525 C C . LYS A 1 307 ? -10.901 -8.394 -18.081 1.00 65.44 307 LYS A C 1
ATOM 2527 O O . LYS A 1 307 ? -10.663 -9.385 -18.760 1.00 65.44 307 LYS A O 1
ATOM 2532 N N . VAL A 1 308 ? -10.894 -7.142 -18.549 1.00 64.06 308 VAL A N 1
ATOM 2533 C CA . VAL A 1 308 ? -10.654 -6.811 -19.956 1.00 64.06 308 VAL A CA 1
ATOM 2534 C C . VAL A 1 308 ? -9.338 -7.441 -20.411 1.00 64.06 308 VAL A C 1
ATOM 2536 O O . VAL A 1 308 ? -9.351 -8.186 -21.373 1.00 64.06 308 VAL A O 1
ATOM 2539 N N . ILE A 1 309 ? -8.222 -7.290 -19.688 1.00 59.94 309 ILE A N 1
ATOM 2540 C CA . ILE A 1 309 ? -6.941 -7.920 -20.081 1.00 59.94 309 ILE A CA 1
ATOM 2541 C C . ILE A 1 309 ? -7.036 -9.452 -20.244 1.00 59.94 309 ILE A C 1
ATOM 2543 O O . ILE A 1 309 ? -6.426 -9.990 -21.163 1.00 59.94 309 ILE A O 1
ATOM 2547 N N . LYS A 1 310 ? -7.808 -10.160 -19.407 1.00 57.50 310 LYS A N 1
ATOM 2548 C CA . LYS A 1 310 ? -8.019 -11.615 -19.558 1.00 57.50 310 LYS A CA 1
ATOM 2549 C C . LYS A 1 310 ? -8.900 -11.971 -20.755 1.00 57.50 310 LYS A C 1
ATOM 2551 O O . LYS A 1 310 ? -8.610 -12.929 -21.457 1.00 57.50 310 LYS A O 1
ATOM 2556 N N . GLU A 1 311 ? -9.966 -11.209 -20.974 1.00 54.62 311 GLU A N 1
ATOM 2557 C CA . GLU A 1 311 ? -10.878 -11.365 -22.116 1.00 54.62 311 GLU A CA 1
ATOM 2558 C C . GLU A 1 311 ? -10.200 -10.949 -23.438 1.00 54.62 311 GLU A C 1
ATOM 2560 O O . GLU A 1 311 ? -10.575 -11.408 -24.514 1.00 54.62 311 GLU A O 1
ATOM 2565 N N . ARG A 1 312 ? -9.147 -10.124 -23.357 1.00 56.22 312 ARG A N 1
ATOM 2566 C CA . ARG A 1 312 ? -8.376 -9.603 -24.489 1.00 56.22 312 ARG A CA 1
ATOM 2567 C C . ARG A 1 312 ? -7.267 -10.520 -25.024 1.00 56.22 312 ARG A C 1
ATOM 2569 O O . ARG A 1 312 ? -6.600 -10.119 -25.972 1.00 56.22 312 ARG A O 1
ATOM 2576 N N . GLY A 1 313 ? -7.1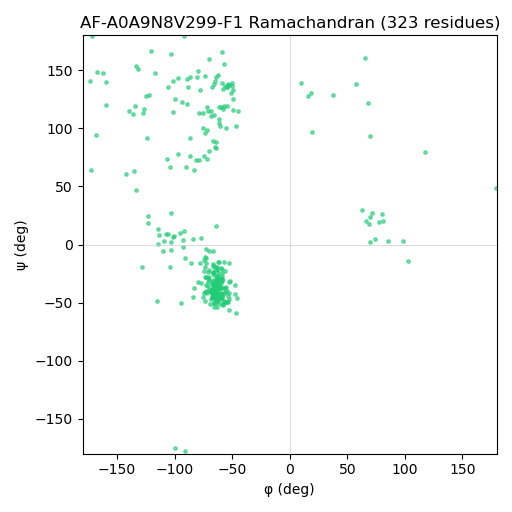21 -11.749 -24.511 1.00 47.78 313 GLY A N 1
ATOM 2577 C CA . GLY A 1 313 ? -6.274 -12.790 -25.135 1.00 47.78 313 GLY A CA 1
ATOM 2578 C C . GLY A 1 313 ? -6.669 -13.116 -26.588 1.00 47.78 313 GLY A C 1
ATOM 2579 O O . GLY A 1 313 ? -5.891 -13.680 -27.349 1.00 47.78 313 GLY A O 1
ATOM 2580 N N . THR A 1 314 ? -7.861 -12.679 -27.001 1.00 42.88 314 THR A N 1
ATOM 2581 C CA . THR A 1 314 ? -8.263 -12.487 -28.397 1.00 42.88 314 THR A CA 1
ATOM 2582 C C . THR A 1 314 ? -8.807 -11.063 -28.568 1.00 42.88 314 THR A C 1
ATOM 2584 O O . THR A 1 314 ? -9.861 -10.736 -28.014 1.00 42.88 314 THR A O 1
ATOM 2587 N N . GLN A 1 315 ? -8.126 -10.197 -29.330 1.00 44.38 315 GLN A N 1
ATOM 2588 C CA . GLN A 1 315 ? -8.631 -8.855 -29.672 1.00 44.38 315 GLN A CA 1
ATOM 2589 C C . GLN A 1 315 ? -8.497 -8.494 -31.151 1.00 44.38 315 GLN A C 1
ATOM 2591 O O . GLN A 1 315 ? -7.588 -8.984 -31.821 1.00 44.38 315 GLN A O 1
ATOM 2596 N N . PRO A 1 316 ? -9.369 -7.593 -31.648 1.00 38.81 316 PRO A N 1
ATOM 2597 C CA . PRO A 1 316 ? -9.262 -7.041 -32.989 1.00 38.81 316 PRO A CA 1
ATOM 2598 C C . PRO A 1 316 ? -8.064 -6.098 -33.123 1.00 38.81 316 PRO A C 1
ATOM 2600 O O . PRO A 1 316 ? -7.609 -5.499 -32.147 1.00 38.81 316 PRO A O 1
ATOM 2603 N N . ASN A 1 317 ? -7.642 -5.879 -34.370 1.00 38.78 317 ASN A N 1
ATOM 2604 C CA . ASN A 1 317 ? -6.775 -4.766 -34.745 1.00 38.78 317 ASN A CA 1
ATOM 2605 C C . ASN A 1 317 ? -7.397 -3.427 -34.311 1.00 38.78 317 ASN A C 1
ATOM 2607 O O . ASN A 1 317 ? -8.212 -2.848 -35.034 1.00 38.78 317 ASN A O 1
ATOM 2611 N N . TYR A 1 318 ? -6.928 -2.869 -33.195 1.00 45.12 318 TYR A N 1
ATOM 2612 C CA . TYR A 1 318 ? -6.783 -1.421 -33.134 1.00 45.12 318 TYR A CA 1
ATOM 2613 C C . TYR A 1 318 ? -5.808 -1.058 -34.251 1.00 45.12 318 TYR A C 1
ATOM 2615 O O . TYR A 1 318 ? -4.682 -1.559 -34.275 1.00 45.12 318 TYR A O 1
ATOM 2623 N N . LYS A 1 319 ? -6.260 -0.258 -35.227 1.00 43.44 319 LYS A N 1
ATOM 2624 C CA . LYS A 1 319 ? -5.371 0.242 -36.279 1.00 43.44 319 LYS A CA 1
ATOM 2625 C C . LYS A 1 319 ? -4.155 0.852 -35.586 1.00 43.44 319 LYS A C 1
ATOM 2627 O O . LYS A 1 319 ? -4.331 1.657 -34.673 1.00 43.44 319 LYS A O 1
ATOM 2632 N N . ARG A 1 320 ? -2.948 0.477 -36.023 1.00 46.25 320 ARG A N 1
ATOM 2633 C CA . ARG A 1 320 ? -1.719 1.192 -35.668 1.00 46.25 320 ARG A CA 1
ATOM 2634 C C . ARG A 1 320 ? -1.822 2.598 -36.255 1.00 46.25 320 ARG A C 1
ATOM 2636 O O . ARG A 1 320 ? -1.351 2.853 -37.357 1.00 46.25 320 ARG A O 1
ATOM 2643 N N . SER A 1 321 ? -2.507 3.486 -35.543 1.00 45.28 321 SER A N 1
ATOM 2644 C CA . SER A 1 321 ? -2.368 4.919 -35.729 1.00 45.28 321 SER A CA 1
ATOM 2645 C C . SER A 1 321 ? -0.899 5.211 -35.483 1.00 45.28 321 SER A C 1
ATOM 2647 O O . SER A 1 321 ? -0.408 4.944 -34.386 1.00 45.28 321 SER A O 1
ATOM 2649 N N . ASN A 1 322 ? -0.187 5.690 -36.502 1.00 42.31 322 ASN A N 1
ATOM 2650 C CA . ASN A 1 322 ? 1.183 6.142 -36.317 1.00 42.31 322 ASN A CA 1
ATOM 2651 C C . ASN A 1 322 ? 1.144 7.297 -35.310 1.00 42.31 322 ASN A C 1
ATOM 2653 O O . ASN A 1 322 ? 0.744 8.408 -35.656 1.00 42.31 322 ASN A O 1
ATOM 2657 N N . MET A 1 323 ? 1.515 7.014 -34.059 1.00 43.22 323 MET A N 1
ATOM 2658 C CA . MET A 1 323 ? 1.852 8.034 -33.073 1.00 43.22 323 MET A CA 1
ATOM 2659 C C . MET A 1 323 ? 3.180 8.645 -33.516 1.00 43.22 323 MET A C 1
ATOM 2661 O O . MET A 1 323 ? 4.247 8.249 -33.053 1.00 43.22 323 MET A O 1
ATOM 2665 N N . ASN A 1 324 ? 3.094 9.557 -34.481 1.00 41.44 324 ASN A N 1
ATOM 2666 C CA . ASN A 1 324 ? 4.166 10.486 -34.788 1.00 41.44 324 ASN A CA 1
ATOM 2667 C C . ASN A 1 324 ? 4.164 11.520 -33.656 1.00 41.44 324 ASN A C 1
ATOM 2669 O O . ASN A 1 324 ? 3.341 12.437 -33.664 1.00 41.44 324 ASN A O 1
ATOM 2673 N N . LEU A 1 325 ? 5.024 11.281 -32.667 1.00 44.03 325 LEU A N 1
ATOM 2674 C CA . LEU A 1 325 ? 5.472 12.257 -31.674 1.00 44.03 325 LEU A CA 1
ATOM 2675 C C . LEU A 1 325 ? 6.745 12.933 -32.199 1.00 44.03 325 LEU A C 1
ATOM 2677 O O . LEU A 1 325 ? 7.537 12.212 -32.850 1.00 44.03 325 LEU A O 1
#

Sequence (325 aa):
MIPRYALKTLAAFKTNGIRTTNLRLKNISRLINSQNTIIYPSSRFFSNLPDEIKPNESKPVAISFDYIRKNYIENLNTELLEDFSKWLDGIGLGKHAPKFEGKSWKRIIHMRYEDMEDIGIDSAYDRHTLRRYLNYARKALENGGVSPINFELLKDFPAWLESVGFGNYAPNFANRQYQEIIEMMYEDLEALGIRNKGDRHALRRYFDDIRAALADKRRIEGDIIPPPDYALLENIPAWFESIGMKSLVPLFLGKRWQDIVEMNHDDLIKLGIGNKNLRYSLMRNFWFVKRCVAKDTGQEIPPFSIKVIKERGTQPNYKRSNMNL

Organism: NCBI:txid94023

Secondary structure (DSSP, 8-state):
-------------------------------S----------GGGGTTS-GGG-----PPP---HHHHIIIIISB--HHHHHSHHHHHHHTT-GGGGGGGTT--HHHHTT--HHHHHTTT---HHHHHHHHHHHHHHHHHHHTTTB-S--TTGGGSHHHHHHHTT-GGGGGGGTT--HHHHTT--HHHHHHTT---HHHHHHHHHHHHHHHHHHHHHHHHTT---PPP-HHHHHSHHHHHHHTT-GGGHHHHTT--HHHHHT--HHHHHHTT---HHHHHHHHHHHHHHHHHHHHHTT---PPP-HHHHHHTTS-----------

Solvent-accessible surface area (backbone atoms only — not comparable to full-atom values): 20197 Å² total; per-residue (Å²): 138,87,81,91,88,80,91,83,84,91,87,89,81,90,79,88,82,80,88,82,89,81,95,73,86,91,78,92,87,87,74,91,83,96,73,89,71,85,66,73,85,63,72,70,86,59,73,85,59,65,80,91,71,61,70,92,72,70,73,76,76,80,65,49,39,68,57,41,40,52,41,48,47,34,33,52,45,62,72,41,44,75,41,48,48,61,43,31,38,69,73,76,43,38,94,51,35,79,65,45,67,97,58,57,52,86,59,55,52,70,56,54,72,62,64,41,40,79,55,66,48,77,48,65,67,56,47,51,52,51,50,48,50,29,48,40,44,45,50,6,56,78,50,81,39,46,30,90,46,47,82,71,44,42,76,44,47,49,62,36,29,42,78,70,77,45,36,90,52,34,74,59,49,65,99,62,56,57,80,46,58,49,68,53,51,69,66,54,43,38,72,50,62,50,72,53,67,66,58,46,53,51,53,48,50,54,24,52,49,50,51,49,53,54,51,47,40,43,62,50,67,57,53,70,71,70,68,72,58,66,75,39,44,74,37,54,60,60,37,29,44,76,71,62,41,52,90,52,36,81,71,49,66,97,58,55,53,74,67,54,45,69,51,54,74,66,55,40,40,75,61,65,50,75,52,68,64,62,50,50,56,49,51,51,52,27,50,50,48,50,53,40,55,24,60,77,70,74,46,89,75,80,81,94,46,74,64,56,60,65,64,46,81,65,70,78,85,72,75,85,69,80,80,82,124

Foldseek 3Di:
DDDDDDDDDDDDDDDDDDDDDDPDDPPDDPDDDDDPPPDPPPPPVCPPPPPVPDPPPPPLDQQALVNCCPDQAFFPDVVVLQVVLNVCVSLVRNVCVVLCPPPRSVVVLPDDLVNCVVSPPVDPVSSVSSNLSSVQNVCCVVVVRGGLDDPVCLQVVLSSCVVVVRNVCVVLQPPHRSLLVLLDALVRCVVSVVVDPVVRVVSNVSSVSNVVSVVSNCVSVVDPVDQPPVVCQQVLCSVCVVLNNNVCSVLCPPHRSVRQLPDAPVNCVVSVVPDPSVRVSSPVVSVSNVVSVCVVVVHDDDDDDPVCSVVVVPDDDPDPPPPPD

Nearest PDB structures (foldseek):
  2d3d-assembly1_A  TM=9.363E-01  e=2.909E-01  Saccharomyces cerevisiae
  2ese-assembly1_A  TM=9.331E-01  e=4.790E-01  Saccharomyces cerevisiae
  2es6-assembly1_A  TM=8.885E-01  e=9.038E-01  Saccharomyces cerevisiae